Protein AF-A0A9E2GIH6-F1 (afdb_monomer)

Sequence (230 aa):
MDKNKKYIADQIDSMPIDQARLKIASGFFGDIGSPSHAFAFSWLSAKEANLRDAKEAKIKSLDKASISFSSTSTWHEIEREYDISKRSFGKRINFIRDQFKRKIIFRDLEQAYLLAHYGFHKPSVVLAGSVIEELLRLYLVHKKVTPTKNNLDSYIKACDENDLLKAAIHRLADSVRQFRNTVHLEKETTSRHTISKSTAIGAVASIFTIANDFKEAPNLGFQRIAGGSR

Solvent-accessible surface area (backbone atoms only — not comparable to full-atom values): 13009 Å² total; per-residue (Å²): 128,56,71,68,59,47,52,49,50,57,54,50,71,76,44,59,68,72,59,40,52,51,40,54,75,69,29,72,55,36,55,84,85,34,74,52,26,52,48,50,53,52,51,51,51,51,53,52,49,52,52,48,52,52,49,51,51,50,52,53,49,50,57,71,65,48,71,84,78,48,71,72,59,52,40,54,52,45,21,72,74,69,79,44,43,69,66,60,54,51,58,49,51,54,84,60,74,53,64,66,63,48,52,50,50,55,50,45,49,54,49,17,48,50,27,22,74,73,72,38,16,61,65,9,25,44,39,26,37,50,49,44,35,52,52,45,50,53,47,30,59,73,70,71,51,82,48,92,48,99,46,56,70,32,35,50,48,46,31,53,80,64,69,54,41,57,72,71,50,45,53,50,53,50,50,33,48,53,60,35,60,48,72,39,70,90,56,50,81,69,73,81,77,75,68,43,59,67,54,13,48,49,30,43,51,44,47,55,58,48,40,70,51,50,72,75,75,78,75,82,66,80,75,75,79,78,83,76,87,129

Secondary structure (DSSP, 8-state):
--HHHHHHHHHHHHS-HHHHHHHHHTTTTSSTTSHHHHHHHHHHHHHHHHHHHHHHHHHHHHHHSS----HHHHHHHHHHHHS--HHHHHHHTTT---HHHHHHHHHHHHHHHHHHHTT-HHHHHHHHHHHHHHHHHHHHHHHTPPPSSSSHHHHHHHHHHTT-S-HHHHHHHHHHHHHHHHTSHHHHTT-S----HHHHHHHHHHHHHHHHH-PPPP------------

Foldseek 3Di:
DPPLLVVLLVVCVPDDLVVLVVCLVVQVQHDVPDPRSVSSVVSSVVVVVVVVVVVVVVVVVVVVVPDPPPVVVLQVVVCVVQVDHPVNLCVLLVLPVDPVLVVVLSVLLSVLSVCLVVVVQLSSLLSLLVSQLSSLVSLCVSVVFDFPDNTQVSSLVSCVVVVQFDPVLSVLSVLSVVSNVCSDPVNVVVVPDDRDSVNSVSSSSSSSVNSVSRDDDPPPPPPPPPPDDD

Structure (mmCIF, N/CA/C/O backbone):
data_AF-A0A9E2GIH6-F1
#
_entry.id   AF-A0A9E2GIH6-F1
#
loop_
_atom_site.group_PDB
_atom_site.id
_atom_site.type_symbol
_atom_site.label_atom_id
_atom_site.label_alt_id
_atom_site.label_comp_id
_atom_site.label_asym_id
_atom_site.label_entity_id
_atom_site.label_seq_id
_atom_site.pdbx_PDB_ins_code
_atom_site.Cartn_x
_atom_site.Cartn_y
_atom_site.Cartn_z
_atom_site.occupancy
_atom_site.B_iso_or_equiv
_atom_site.auth_seq_id
_atom_site.auth_comp_id
_atom_site.auth_asym_id
_atom_site.auth_atom_id
_atom_site.pdbx_PDB_model_num
ATOM 1 N N . MET A 1 1 ? 28.118 17.655 -51.571 1.00 63.53 1 MET A N 1
ATOM 2 C CA . MET A 1 1 ? 28.787 16.455 -51.024 1.00 63.53 1 MET A CA 1
ATOM 3 C C . MET A 1 1 ? 29.489 15.747 -52.167 1.00 63.53 1 MET A C 1
ATOM 5 O O . MET A 1 1 ? 28.879 15.615 -53.220 1.00 63.53 1 MET A O 1
ATOM 9 N N . ASP A 1 2 ? 30.754 15.369 -51.988 1.00 87.81 2 ASP A N 1
ATOM 10 C CA . ASP A 1 2 ? 31.504 14.567 -52.967 1.00 87.81 2 ASP A CA 1
ATOM 11 C C . ASP A 1 2 ? 30.746 13.258 -53.280 1.00 87.81 2 ASP A C 1
ATOM 13 O O . ASP A 1 2 ? 30.124 12.686 -52.380 1.00 87.81 2 ASP A O 1
ATOM 17 N N . LYS A 1 3 ? 30.772 12.794 -54.538 1.00 88.06 3 LYS A N 1
ATOM 18 C CA . LYS A 1 3 ? 30.071 11.576 -54.984 1.00 88.06 3 LYS A CA 1
ATOM 19 C C . LYS A 1 3 ? 30.492 10.358 -54.161 1.00 88.06 3 LYS A C 1
ATOM 21 O O . LYS A 1 3 ? 29.637 9.557 -53.795 1.00 88.06 3 LYS A O 1
ATOM 26 N N . ASN A 1 4 ? 31.777 10.267 -53.811 1.00 89.38 4 ASN A N 1
ATOM 27 C CA . ASN A 1 4 ? 32.300 9.183 -52.981 1.00 89.38 4 ASN A CA 1
ATOM 28 C C . ASN A 1 4 ? 31.756 9.247 -51.541 1.00 89.38 4 ASN A C 1
ATOM 30 O O . ASN A 1 4 ? 31.246 8.265 -51.010 1.00 89.38 4 ASN A O 1
ATOM 34 N N . LYS A 1 5 ? 31.758 10.437 -50.930 1.00 92.56 5 LYS A N 1
ATOM 35 C CA . LYS A 1 5 ? 31.170 10.655 -49.595 1.00 92.56 5 LYS A CA 1
ATOM 36 C C . LYS A 1 5 ? 29.668 10.363 -49.573 1.00 92.56 5 LYS A C 1
ATOM 38 O O . LYS A 1 5 ? 29.172 9.793 -48.609 1.00 92.56 5 LYS A O 1
ATOM 43 N N . LYS A 1 6 ? 28.954 10.708 -50.649 1.00 93.69 6 LYS A N 1
ATOM 44 C CA . LYS A 1 6 ? 27.533 10.378 -50.814 1.00 93.69 6 LYS A CA 1
ATOM 45 C C . LYS A 1 6 ? 27.284 8.879 -50.834 1.00 93.69 6 LYS A C 1
ATOM 47 O O . LYS A 1 6 ? 26.471 8.401 -50.056 1.00 93.69 6 LYS A O 1
ATOM 52 N N . TYR A 1 7 ? 28.049 8.149 -51.634 1.00 95.00 7 TYR A N 1
ATOM 53 C CA . TYR A 1 7 ? 27.966 6.695 -51.668 1.00 95.00 7 TYR A CA 1
ATOM 54 C C . TYR A 1 7 ? 28.203 6.056 -50.287 1.00 95.00 7 TYR A C 1
ATOM 56 O O . TYR A 1 7 ? 27.429 5.200 -49.865 1.00 95.00 7 TYR A O 1
ATOM 64 N N . ILE A 1 8 ? 29.232 6.502 -49.556 1.00 94.38 8 ILE A N 1
ATOM 65 C CA . ILE A 1 8 ? 29.544 5.987 -48.211 1.00 94.38 8 ILE A CA 1
ATOM 66 C C . ILE A 1 8 ? 28.392 6.251 -47.230 1.00 94.38 8 ILE A C 1
ATOM 68 O O . ILE A 1 8 ? 27.990 5.340 -46.507 1.00 94.38 8 ILE A O 1
ATOM 72 N N . ALA A 1 9 ? 27.847 7.470 -47.221 1.00 94.81 9 ALA A N 1
ATOM 73 C CA . ALA A 1 9 ? 26.718 7.838 -46.366 1.00 94.81 9 ALA A CA 1
ATOM 74 C C . ALA A 1 9 ? 25.479 6.972 -46.651 1.00 94.81 9 ALA A C 1
ATOM 76 O O . ALA A 1 9 ? 24.945 6.354 -45.732 1.00 94.81 9 ALA A O 1
ATOM 77 N N . ASP A 1 10 ? 25.092 6.841 -47.924 1.00 95.56 10 ASP A N 1
ATOM 78 C CA . ASP A 1 10 ? 23.917 6.066 -48.344 1.00 95.56 10 ASP A CA 1
ATOM 79 C C . ASP A 1 10 ? 24.050 4.574 -47.953 1.00 95.56 10 ASP A C 1
ATOM 81 O O . ASP A 1 10 ? 23.091 3.925 -47.516 1.00 95.56 10 ASP A O 1
ATOM 85 N N . GLN A 1 11 ? 25.261 4.014 -48.054 1.00 96.12 11 GLN A N 1
ATOM 86 C CA . GLN A 1 11 ? 25.544 2.648 -47.607 1.00 96.12 11 GLN A CA 1
ATOM 87 C C . GLN A 1 11 ? 25.433 2.510 -46.084 1.00 96.12 11 GLN A C 1
ATOM 89 O O . GLN A 1 11 ? 24.777 1.591 -45.604 1.00 96.12 11 GLN A O 1
ATOM 94 N N . ILE A 1 12 ? 26.028 3.418 -45.306 1.00 95.50 12 ILE A N 1
ATOM 95 C CA . ILE A 1 12 ? 25.939 3.368 -43.837 1.00 95.50 12 ILE A CA 1
ATOM 96 C C . ILE A 1 12 ? 24.490 3.549 -43.372 1.00 95.50 12 ILE A C 1
ATOM 98 O O . ILE A 1 12 ? 24.057 2.881 -42.429 1.00 95.50 12 ILE A O 1
ATOM 102 N N . ASP A 1 13 ? 23.717 4.418 -44.020 1.00 95.19 13 ASP A N 1
ATOM 103 C CA . ASP A 1 13 ? 22.330 4.695 -43.648 1.00 95.19 13 ASP A CA 1
ATOM 104 C C . ASP A 1 13 ? 21.414 3.488 -43.877 1.00 95.19 13 ASP A C 1
ATOM 106 O O . ASP A 1 13 ? 20.571 3.204 -43.022 1.00 95.19 13 ASP A O 1
ATOM 110 N N . SER A 1 14 ? 21.664 2.716 -44.937 1.00 95.44 14 SER A N 1
ATOM 111 C CA . SER A 1 14 ? 20.877 1.532 -45.311 1.00 95.44 14 SER A CA 1
ATOM 112 C C . SER A 1 14 ? 21.174 0.254 -44.512 1.00 95.44 14 SER A C 1
ATOM 114 O O . SER A 1 14 ? 20.452 -0.729 -44.677 1.00 95.44 14 SER A O 1
ATOM 116 N N . MET A 1 15 ? 22.175 0.243 -43.622 1.00 94.62 15 MET A N 1
ATOM 117 C CA . MET A 1 15 ? 22.521 -0.939 -42.817 1.00 94.62 15 MET A CA 1
ATOM 118 C C . MET A 1 15 ? 22.360 -0.738 -41.296 1.00 94.62 15 MET A C 1
ATOM 120 O O . MET A 1 15 ? 22.430 0.395 -40.794 1.00 94.62 15 MET A O 1
ATOM 124 N N . PRO A 1 16 ? 22.166 -1.836 -40.532 1.00 96.06 16 PRO A N 1
ATOM 125 C CA . PRO A 1 16 ? 22.223 -1.816 -39.073 1.00 96.06 16 PRO A CA 1
ATOM 126 C C . PRO A 1 16 ? 23.569 -1.295 -38.553 1.00 96.06 16 PRO A C 1
ATOM 128 O O . PRO A 1 16 ? 24.612 -1.540 -39.161 1.00 96.06 16 PRO A O 1
ATOM 131 N N . ILE A 1 17 ? 23.553 -0.619 -37.397 1.00 93.88 17 ILE A N 1
ATOM 132 C CA . ILE A 1 17 ? 24.753 -0.002 -36.796 1.00 93.88 17 ILE A CA 1
ATOM 133 C C . ILE A 1 17 ? 25.887 -1.014 -36.630 1.00 93.88 17 ILE A C 1
ATOM 135 O O . ILE A 1 17 ? 27.016 -0.735 -37.025 1.00 93.88 17 ILE A O 1
ATOM 139 N N . ASP A 1 18 ? 25.592 -2.198 -36.095 1.00 93.62 18 ASP A N 1
ATOM 140 C CA . ASP A 1 18 ? 26.623 -3.205 -35.829 1.00 93.62 18 ASP A CA 1
ATOM 141 C C . ASP A 1 18 ? 27.287 -3.691 -37.123 1.00 93.62 18 ASP A C 1
ATOM 143 O O . ASP A 1 18 ? 28.500 -3.888 -37.179 1.00 93.62 18 ASP A O 1
ATOM 147 N N . GLN A 1 19 ? 26.511 -3.787 -38.206 1.00 96.00 19 GLN A N 1
ATOM 148 C CA . GLN A 1 19 ? 27.036 -4.134 -39.521 1.00 96.00 19 GLN A CA 1
ATOM 149 C C . GLN A 1 19 ? 27.896 -3.004 -40.110 1.00 96.00 19 GLN A C 1
ATOM 151 O O . GLN A 1 19 ? 28.946 -3.280 -40.693 1.00 96.00 19 GLN A O 1
ATOM 156 N N . ALA A 1 20 ? 27.496 -1.741 -39.928 1.00 95.19 20 ALA A N 1
ATOM 157 C CA . ALA A 1 20 ? 28.294 -0.586 -40.345 1.00 95.19 20 ALA A CA 1
ATOM 158 C C . ALA A 1 20 ? 29.637 -0.524 -39.605 1.00 95.19 20 ALA A C 1
ATOM 160 O O . ALA A 1 20 ? 30.670 -0.313 -40.240 1.00 95.19 20 ALA A O 1
ATOM 161 N N . ARG A 1 21 ? 29.640 -0.775 -38.287 1.00 95.31 21 ARG A N 1
ATOM 162 C CA . ARG A 1 21 ? 30.862 -0.839 -37.464 1.00 95.31 21 ARG A CA 1
ATOM 163 C C . ARG A 1 21 ? 31.839 -1.877 -37.995 1.00 95.31 21 ARG A C 1
ATOM 165 O O . ARG A 1 21 ? 33.009 -1.561 -38.194 1.00 95.31 21 ARG A O 1
ATOM 172 N N . LEU A 1 22 ? 31.347 -3.086 -38.263 1.00 95.44 22 LEU A N 1
ATOM 173 C CA . LEU A 1 22 ? 32.164 -4.180 -38.787 1.00 95.44 22 LEU A CA 1
ATOM 174 C C . LEU A 1 22 ? 32.768 -3.839 -40.153 1.00 95.44 22 LEU A C 1
ATOM 176 O O . LEU A 1 22 ? 33.961 -4.044 -40.354 1.00 95.44 22 LEU A O 1
ATOM 180 N N . LYS A 1 23 ? 31.978 -3.268 -41.072 1.00 94.62 23 LYS A N 1
ATOM 181 C CA . LYS A 1 23 ? 32.470 -2.875 -42.403 1.00 94.62 23 LYS A CA 1
ATOM 182 C C . LYS A 1 23 ? 33.490 -1.737 -42.352 1.00 94.62 23 LYS A C 1
ATOM 184 O O . LYS A 1 23 ? 34.459 -1.748 -43.105 1.00 94.62 23 LYS A O 1
ATOM 189 N N . ILE A 1 24 ? 33.295 -0.755 -41.475 1.00 94.38 24 ILE A N 1
ATOM 190 C CA . ILE A 1 24 ? 34.275 0.325 -41.293 1.00 94.38 24 ILE A CA 1
ATOM 191 C C . ILE A 1 24 ? 35.572 -0.246 -40.713 1.00 94.38 24 ILE A C 1
ATOM 193 O O . ILE A 1 24 ? 36.637 0.003 -41.269 1.00 94.38 24 ILE A O 1
ATOM 197 N N . ALA A 1 25 ? 35.482 -1.081 -39.673 1.00 93.38 25 ALA A N 1
ATOM 198 C CA . ALA A 1 25 ? 36.643 -1.713 -39.045 1.00 93.38 25 ALA A CA 1
ATOM 199 C C . ALA A 1 25 ? 37.426 -2.631 -39.998 1.00 93.38 25 ALA A C 1
ATOM 201 O O . ALA A 1 25 ? 38.640 -2.753 -39.870 1.00 93.38 25 ALA A O 1
ATOM 202 N N . SER A 1 26 ? 36.752 -3.248 -40.974 1.00 94.00 26 SER A N 1
ATOM 203 C CA . SER A 1 26 ? 37.399 -4.078 -41.993 1.00 94.00 26 SER A CA 1
ATOM 204 C C . SER A 1 26 ? 38.025 -3.279 -43.144 1.00 94.00 26 SER A C 1
ATOM 206 O O . SER A 1 26 ? 38.480 -3.889 -44.108 1.00 94.00 26 SER A O 1
ATOM 208 N N . GLY A 1 27 ? 37.987 -1.941 -43.115 1.00 92.88 27 GLY A N 1
ATOM 209 C CA . GLY A 1 27 ? 38.506 -1.093 -44.196 1.00 92.88 27 GLY A CA 1
ATOM 210 C C . GLY A 1 27 ? 37.642 -1.071 -45.464 1.00 92.88 27 GLY A C 1
ATOM 211 O O . GLY A 1 27 ? 38.103 -0.658 -46.524 1.00 92.88 27 GLY A O 1
ATOM 212 N N . PHE A 1 28 ? 36.373 -1.498 -45.398 1.00 94.12 28 PHE A N 1
ATOM 213 C CA . PHE A 1 28 ? 35.500 -1.596 -46.580 1.00 94.12 28 PHE A CA 1
ATOM 214 C C . PHE A 1 28 ? 35.266 -0.243 -47.275 1.00 94.12 28 PHE A C 1
ATOM 216 O O . PHE A 1 28 ? 35.077 -0.183 -48.487 1.00 94.12 28 PHE A O 1
ATOM 223 N N . PHE A 1 29 ? 35.282 0.852 -46.512 1.00 92.94 29 PHE A N 1
ATOM 224 C CA . PHE A 1 29 ? 35.083 2.215 -47.020 1.00 92.94 29 PHE A CA 1
ATOM 225 C C . PHE A 1 29 ? 36.403 2.965 -47.255 1.00 92.94 29 PHE A C 1
ATOM 227 O O . PHE A 1 29 ? 36.434 4.195 -47.236 1.00 92.94 29 PHE A O 1
ATOM 234 N N . GLY A 1 30 ? 37.488 2.222 -47.477 1.00 92.31 30 GLY A N 1
ATOM 235 C CA . GLY A 1 30 ? 38.841 2.728 -47.672 1.00 92.31 30 GLY A CA 1
ATOM 236 C C . GLY A 1 30 ? 39.782 2.286 -46.557 1.00 92.31 30 GLY A C 1
ATOM 237 O O . GLY A 1 30 ? 39.344 1.923 -45.462 1.00 92.31 30 GLY A O 1
ATOM 238 N N . ASP A 1 31 ? 41.082 2.361 -46.842 1.00 92.88 31 ASP A N 1
ATOM 239 C CA . ASP A 1 31 ? 42.128 1.965 -45.901 1.00 92.88 31 ASP A CA 1
ATOM 240 C C . ASP A 1 31 ? 41.997 2.715 -44.576 1.00 92.88 31 ASP A C 1
ATOM 242 O O . ASP A 1 31 ? 41.599 3.888 -44.535 1.00 92.88 31 ASP A O 1
ATOM 246 N N . ILE A 1 32 ? 42.346 2.041 -43.483 1.00 90.75 32 ILE A N 1
ATOM 247 C CA . ILE A 1 32 ? 42.302 2.619 -42.140 1.00 90.75 32 ILE A CA 1
ATOM 248 C C . ILE A 1 32 ? 43.199 3.864 -42.108 1.00 90.75 32 ILE A C 1
ATOM 250 O O . ILE A 1 32 ? 44.375 3.815 -42.454 1.00 90.75 32 ILE A O 1
ATOM 254 N N . GLY A 1 33 ? 42.619 4.996 -41.705 1.00 87.75 33 GLY A N 1
ATOM 255 C CA . GLY A 1 33 ? 43.292 6.301 -41.696 1.00 87.75 33 GLY A CA 1
ATOM 256 C C . GLY A 1 33 ? 43.143 7.115 -42.987 1.00 87.75 33 GLY A C 1
ATOM 257 O O . GLY A 1 33 ? 43.491 8.294 -43.000 1.00 87.75 33 GLY A O 1
ATOM 258 N N . SER A 1 34 ? 42.568 6.547 -44.052 1.00 93.56 34 SER A N 1
ATOM 259 C CA . SER A 1 34 ? 42.252 7.299 -45.270 1.00 93.56 34 SER A CA 1
ATOM 260 C C . SER A 1 34 ? 41.131 8.330 -45.041 1.00 93.56 34 SER A C 1
ATOM 262 O O . SER A 1 34 ? 40.290 8.157 -44.149 1.00 93.56 34 SER A O 1
ATOM 264 N N . PRO A 1 35 ? 41.035 9.383 -45.881 1.00 94.56 35 PRO A N 1
ATOM 265 C CA . PRO A 1 35 ? 39.941 10.354 -45.802 1.00 94.56 35 PRO A CA 1
ATOM 266 C C . PRO A 1 35 ? 38.543 9.724 -45.921 1.00 94.56 35 PRO A C 1
ATOM 268 O O . PRO A 1 35 ? 37.600 10.196 -45.285 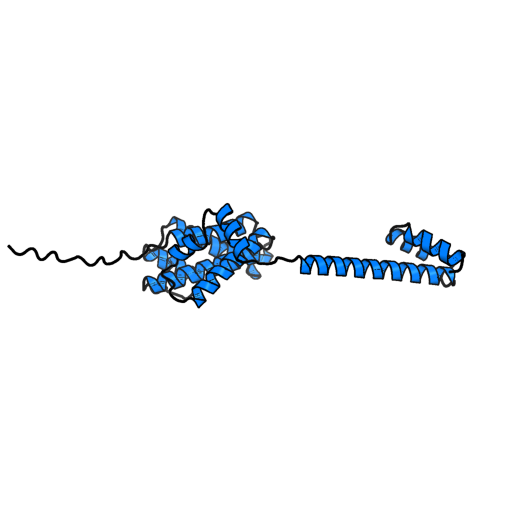1.00 94.56 35 PRO A O 1
ATOM 271 N N . SER A 1 36 ? 38.407 8.654 -46.710 1.00 93.62 36 SER A N 1
ATOM 272 C CA . SER A 1 36 ? 37.150 7.913 -46.882 1.00 93.62 36 SER A CA 1
ATOM 273 C C . SER A 1 36 ? 36.777 7.130 -45.620 1.00 93.62 36 SER A C 1
ATOM 275 O O . SER A 1 36 ? 35.636 7.216 -45.165 1.00 93.62 36 SER A O 1
ATOM 277 N N . HIS A 1 37 ? 37.751 6.464 -44.989 1.00 94.25 37 HIS A N 1
ATOM 278 C CA . HIS A 1 37 ? 37.560 5.774 -43.713 1.00 94.25 37 HIS A CA 1
ATOM 279 C C . HIS A 1 37 ? 37.205 6.752 -42.581 1.00 94.25 37 HIS A C 1
ATOM 281 O O . HIS A 1 37 ? 36.263 6.518 -41.824 1.00 94.25 37 HIS A O 1
ATOM 287 N N . ALA A 1 38 ? 37.913 7.883 -42.486 1.00 93.50 38 ALA A N 1
ATOM 288 C CA . ALA A 1 38 ? 37.627 8.924 -41.498 1.00 93.50 38 ALA A CA 1
ATOM 289 C C . ALA A 1 38 ? 36.214 9.509 -41.671 1.00 93.50 38 ALA A C 1
ATOM 291 O O . ALA A 1 38 ? 35.492 9.705 -40.691 1.00 93.50 38 ALA A O 1
ATOM 292 N N . PHE A 1 39 ? 35.793 9.735 -42.920 1.00 95.94 39 PHE A N 1
ATOM 293 C CA . PHE A 1 39 ? 34.435 10.177 -43.222 1.00 95.94 39 PHE A CA 1
ATOM 294 C C . PHE A 1 39 ? 33.388 9.129 -42.818 1.00 95.94 39 PHE A C 1
ATOM 296 O O . PHE A 1 39 ? 32.418 9.479 -42.150 1.00 95.94 39 PHE A O 1
ATOM 303 N N . ALA A 1 40 ? 33.600 7.853 -43.157 1.00 95.00 40 ALA A N 1
ATOM 304 C CA . ALA A 1 40 ? 32.701 6.758 -42.791 1.00 95.00 40 ALA A CA 1
ATOM 305 C C . ALA A 1 40 ? 32.514 6.652 -41.267 1.00 95.00 40 ALA A C 1
ATOM 307 O O . ALA A 1 40 ? 31.388 6.567 -40.774 1.00 95.00 40 ALA A O 1
ATOM 308 N N . PHE A 1 41 ? 33.614 6.730 -40.513 1.00 94.94 41 PHE A N 1
ATOM 309 C CA . PHE A 1 41 ? 33.589 6.699 -39.051 1.00 94.94 41 PHE A CA 1
ATOM 310 C C . PHE A 1 41 ? 32.840 7.902 -38.454 1.00 94.94 41 PHE A C 1
ATOM 312 O O . PHE A 1 41 ? 32.003 7.744 -37.560 1.00 94.94 41 PHE A O 1
ATOM 319 N N . SER A 1 42 ? 33.103 9.107 -38.970 1.00 95.50 42 SER A N 1
ATOM 320 C CA . SER A 1 42 ? 32.425 10.333 -38.534 1.00 95.50 42 SER A CA 1
ATOM 321 C C . SER A 1 42 ? 30.921 10.291 -38.821 1.00 95.50 42 SER A C 1
ATOM 323 O O . SER A 1 42 ? 30.124 10.636 -37.947 1.00 95.50 42 SER A O 1
ATOM 325 N N . TRP A 1 43 ? 30.522 9.797 -39.998 1.00 96.25 43 TRP A N 1
ATOM 326 C CA . TRP A 1 43 ? 29.115 9.652 -40.375 1.00 96.25 43 TRP A CA 1
ATOM 327 C C . TRP A 1 43 ? 28.379 8.662 -39.470 1.00 96.25 43 TRP A C 1
ATOM 329 O O . TRP A 1 43 ? 27.315 8.980 -38.939 1.00 96.25 43 TRP A O 1
ATOM 339 N N . LEU A 1 44 ? 28.973 7.489 -39.221 1.00 95.00 44 LEU A N 1
ATOM 340 C CA . LEU A 1 44 ? 28.395 6.506 -38.306 1.00 95.00 44 LEU A CA 1
ATOM 341 C C . LEU A 1 44 ? 28.251 7.072 -36.886 1.00 95.00 44 LEU A C 1
ATOM 343 O O . LEU A 1 44 ? 27.207 6.899 -36.260 1.00 95.00 44 LEU A O 1
ATOM 347 N N . SER A 1 45 ? 29.256 7.803 -36.401 1.00 93.50 45 SER A N 1
ATOM 348 C CA . SER A 1 45 ? 29.210 8.441 -35.078 1.00 93.50 45 SER A CA 1
ATOM 349 C C . SER A 1 45 ? 28.063 9.454 -34.971 1.00 93.50 45 SER A C 1
ATOM 351 O O . SER A 1 45 ? 27.360 9.490 -33.960 1.00 93.50 45 SER A O 1
ATOM 353 N N . ALA A 1 46 ? 27.828 10.242 -36.026 1.00 93.69 46 ALA A N 1
ATOM 354 C CA . ALA A 1 46 ? 26.699 11.169 -36.096 1.00 93.69 46 ALA A CA 1
ATOM 355 C C . ALA A 1 46 ? 25.348 10.431 -36.130 1.00 93.69 46 ALA A C 1
ATOM 357 O O . ALA A 1 46 ? 24.423 10.804 -35.409 1.00 93.69 46 ALA A O 1
ATOM 358 N N . LYS A 1 47 ? 25.242 9.337 -36.897 1.00 92.12 47 LYS A N 1
ATOM 359 C CA . LYS A 1 47 ? 24.049 8.472 -36.925 1.00 92.12 47 LYS A CA 1
ATOM 360 C C . LYS A 1 47 ? 23.736 7.899 -35.537 1.00 92.12 47 LYS A C 1
ATOM 362 O O . LYS A 1 47 ? 22.586 7.918 -35.101 1.00 92.12 47 LYS A O 1
ATOM 367 N N . GLU A 1 48 ? 24.751 7.427 -34.817 1.00 92.31 48 GLU A N 1
ATOM 368 C CA . GLU A 1 48 ? 24.614 6.906 -33.451 1.00 92.31 48 GLU A CA 1
ATOM 369 C C . GLU A 1 48 ? 24.238 7.989 -32.431 1.00 92.31 48 GLU A C 1
ATOM 371 O O . GLU A 1 48 ? 23.446 7.726 -31.525 1.00 92.31 48 GLU A O 1
ATOM 376 N N . ALA A 1 49 ? 24.782 9.202 -32.564 1.00 91.38 49 ALA A N 1
ATOM 377 C CA . ALA A 1 49 ? 24.382 10.349 -31.750 1.00 91.38 49 ALA A CA 1
ATOM 378 C C . ALA A 1 49 ? 22.899 10.686 -31.962 1.00 91.38 49 ALA A C 1
ATOM 380 O O . ALA A 1 49 ? 22.137 10.670 -31.002 1.00 91.38 49 ALA A O 1
ATOM 381 N N . ASN A 1 50 ? 22.458 10.817 -33.215 1.00 91.31 50 ASN A N 1
ATOM 382 C CA . ASN A 1 50 ? 21.054 11.088 -33.538 1.00 91.31 50 ASN A CA 1
ATOM 383 C C . ASN A 1 50 ? 20.104 10.010 -32.995 1.00 91.31 50 ASN A C 1
ATOM 385 O O . ASN A 1 50 ? 19.010 10.315 -32.527 1.00 91.31 50 ASN A O 1
ATOM 389 N N . LEU A 1 51 ? 20.510 8.736 -33.027 1.00 88.06 51 LEU A N 1
ATOM 390 C CA . LEU A 1 51 ? 19.712 7.645 -32.464 1.00 88.06 51 LEU A CA 1
ATOM 391 C C . LEU A 1 51 ? 19.659 7.673 -30.934 1.00 88.06 51 LEU A C 1
ATOM 393 O O . LEU A 1 51 ? 18.631 7.302 -30.362 1.00 88.06 51 LEU A O 1
ATOM 397 N N . ARG A 1 52 ? 20.734 8.103 -30.264 1.00 85.88 52 ARG A N 1
ATOM 398 C CA . ARG A 1 52 ? 20.724 8.347 -28.815 1.00 85.88 52 ARG A CA 1
ATOM 399 C C . ARG A 1 52 ? 19.798 9.506 -28.475 1.00 85.88 52 ARG A C 1
ATOM 401 O O . ARG A 1 52 ? 18.900 9.309 -27.664 1.00 85.88 52 ARG A O 1
ATOM 408 N N . ASP A 1 53 ? 19.917 10.628 -29.173 1.00 89.44 53 ASP A N 1
ATOM 409 C CA . ASP A 1 53 ? 19.072 11.804 -28.959 1.00 89.44 53 ASP A CA 1
ATOM 410 C C . ASP A 1 53 ? 17.593 11.492 -29.230 1.00 89.44 53 ASP A C 1
ATOM 412 O O . ASP A 1 53 ? 16.718 11.879 -28.458 1.00 89.44 53 ASP A O 1
ATOM 416 N N . ALA A 1 54 ? 17.289 10.708 -30.270 1.00 87.06 54 ALA A N 1
ATOM 417 C CA . ALA A 1 54 ? 15.930 10.250 -30.554 1.00 87.06 54 ALA A CA 1
ATOM 418 C C . ALA A 1 54 ? 15.386 9.314 -29.460 1.00 87.06 54 ALA A C 1
ATOM 420 O O . ALA A 1 54 ? 14.210 9.403 -29.095 1.00 87.06 54 ALA A O 1
ATOM 421 N N . LYS A 1 55 ? 16.224 8.427 -28.904 1.00 84.19 55 LYS A N 1
ATOM 422 C CA . LYS A 1 55 ? 15.851 7.590 -27.752 1.00 84.19 55 LYS A CA 1
ATOM 423 C C . LYS A 1 55 ? 15.626 8.432 -26.501 1.00 84.19 55 LYS A C 1
ATOM 425 O O . LYS A 1 55 ? 14.629 8.216 -25.822 1.00 84.19 55 LYS A O 1
ATOM 430 N N . GLU A 1 56 ? 16.489 9.401 -26.219 1.00 80.00 56 GLU A N 1
ATOM 431 C CA . GLU A 1 56 ? 16.329 10.323 -25.092 1.00 80.00 56 GLU A CA 1
ATOM 432 C C . GLU A 1 56 ? 15.082 11.194 -25.237 1.00 80.00 56 GLU A C 1
ATOM 434 O O . GLU A 1 56 ? 14.343 11.364 -24.273 1.00 80.00 56 GLU A O 1
ATOM 439 N N . ALA A 1 57 ? 14.789 11.702 -26.435 1.00 78.38 57 ALA A N 1
ATOM 440 C CA . ALA A 1 57 ? 13.559 12.434 -26.715 1.00 78.38 57 ALA A CA 1
ATOM 441 C C . ALA A 1 57 ? 12.323 11.541 -26.542 1.00 78.38 57 ALA A C 1
ATOM 443 O O . ALA A 1 57 ? 11.326 11.978 -25.968 1.00 78.38 57 ALA A O 1
ATOM 444 N N . LYS A 1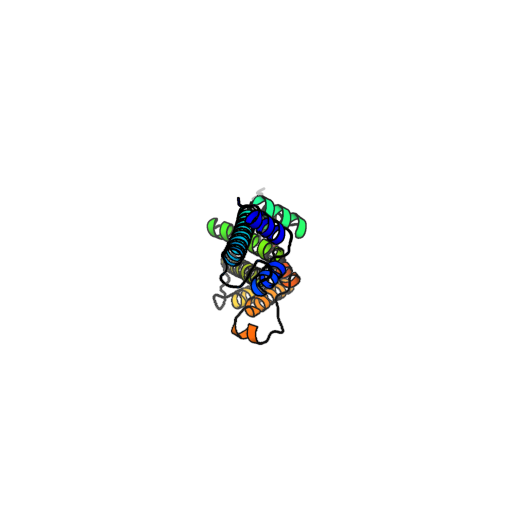 58 ? 12.396 10.269 -26.963 1.00 76.31 58 LYS A N 1
ATOM 445 C CA . LYS A 1 58 ? 11.330 9.285 -26.739 1.00 76.31 58 LYS A CA 1
ATOM 446 C C . LYS A 1 58 ? 11.131 9.001 -25.249 1.00 76.31 58 LYS A C 1
ATOM 448 O O . LYS A 1 58 ? 9.990 9.005 -24.799 1.00 76.31 58 LYS A O 1
ATOM 453 N N . ILE A 1 59 ? 12.206 8.833 -24.479 1.00 70.31 59 ILE A N 1
ATOM 454 C CA . ILE A 1 59 ? 12.156 8.676 -23.015 1.00 70.31 59 ILE A CA 1
ATOM 455 C C . ILE A 1 59 ? 11.563 9.932 -22.366 1.00 70.31 59 ILE A C 1
ATOM 457 O O . ILE A 1 59 ? 10.597 9.819 -21.626 1.00 70.31 59 ILE A O 1
ATOM 461 N N . LYS A 1 60 ? 12.018 11.134 -22.734 1.00 67.56 60 LYS A N 1
ATOM 462 C CA . LYS A 1 60 ? 11.447 12.405 -22.250 1.00 67.56 60 LYS A CA 1
ATOM 463 C C . LYS A 1 60 ? 9.976 12.582 -22.639 1.00 67.56 60 LYS A C 1
ATOM 465 O O . LYS A 1 60 ? 9.215 13.188 -21.892 1.00 67.56 60 LYS A O 1
ATOM 470 N N . SER A 1 61 ? 9.548 12.064 -23.793 1.00 62.94 61 SER A N 1
ATOM 471 C CA . SER A 1 61 ? 8.136 12.067 -24.201 1.00 62.94 61 SER A CA 1
ATOM 472 C C . SER A 1 61 ? 7.299 11.052 -23.417 1.00 62.94 61 SER A C 1
ATOM 474 O O . SER A 1 61 ? 6.152 11.345 -23.093 1.00 62.94 61 SER A O 1
ATOM 476 N N . LEU A 1 62 ? 7.883 9.907 -23.045 1.00 57.91 62 LEU A N 1
ATOM 477 C CA . LEU A 1 62 ? 7.286 8.936 -22.125 1.00 57.91 62 LEU A CA 1
ATOM 478 C C . LEU A 1 62 ? 7.223 9.494 -20.696 1.00 57.91 62 LEU A C 1
ATOM 480 O 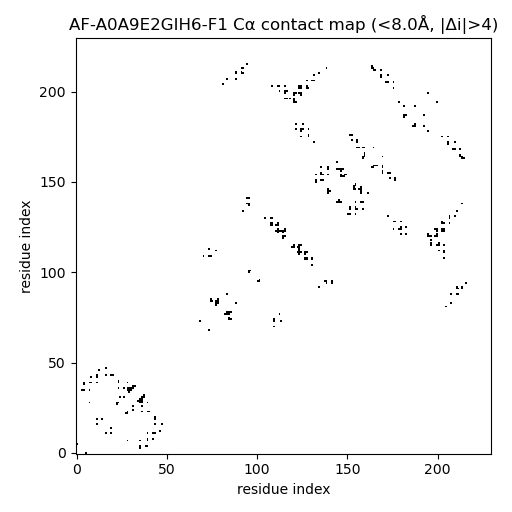O . LEU A 1 62 ? 6.240 9.240 -20.017 1.00 57.91 62 LEU A O 1
ATOM 484 N N . ASP A 1 63 ? 8.189 10.323 -20.288 1.00 52.62 63 ASP A N 1
ATOM 485 C CA . ASP A 1 63 ? 8.157 11.088 -19.035 1.00 52.62 63 ASP A CA 1
ATOM 486 C C . ASP A 1 63 ? 7.126 12.226 -19.077 1.00 52.62 63 ASP A C 1
ATOM 488 O O . ASP A 1 63 ? 6.486 12.523 -18.075 1.00 52.62 63 ASP A O 1
ATOM 492 N N . LYS A 1 64 ? 6.874 12.851 -20.231 1.00 49.00 64 LYS A N 1
ATOM 493 C CA . LYS A 1 64 ? 5.793 13.850 -20.368 1.00 49.00 64 LYS A CA 1
ATOM 494 C C . LYS A 1 64 ? 4.401 13.218 -20.464 1.00 49.00 64 LYS A C 1
ATOM 496 O O . LYS A 1 64 ? 3.421 13.843 -20.073 1.00 49.00 64 LYS A O 1
ATOM 501 N N . ALA A 1 65 ? 4.330 11.984 -20.960 1.00 45.66 65 ALA A N 1
ATOM 502 C CA . ALA A 1 65 ? 3.172 11.103 -20.853 1.00 45.66 65 ALA A CA 1
ATOM 503 C C . ALA A 1 65 ? 3.156 10.314 -19.529 1.00 45.66 65 ALA A C 1
ATOM 505 O O . ALA A 1 65 ? 2.233 9.526 -19.306 1.00 45.66 65 ALA A O 1
ATOM 506 N N . SER A 1 66 ? 4.149 10.512 -18.647 1.00 46.38 66 SER A N 1
ATOM 507 C CA . SER A 1 66 ? 4.191 9.831 -17.362 1.00 46.38 66 SER A CA 1
ATOM 508 C C . SER A 1 66 ? 3.095 10.409 -16.487 1.00 46.38 66 SER A C 1
ATOM 510 O O . SER A 1 66 ? 3.124 11.560 -16.060 1.00 46.38 66 SER A O 1
ATOM 512 N N . ILE A 1 67 ? 2.067 9.579 -16.340 1.00 53.38 67 ILE A N 1
ATOM 513 C CA . ILE A 1 67 ? 1.080 9.559 -15.276 1.00 53.38 67 ILE A CA 1
ATOM 514 C C . ILE A 1 67 ? 0.721 10.972 -14.814 1.00 53.38 67 ILE A C 1
ATOM 516 O O . ILE A 1 67 ? 1.186 11.470 -13.789 1.00 53.38 67 ILE A O 1
ATOM 520 N N . SER A 1 68 ? -0.183 11.613 -15.554 1.00 43.97 68 SER A N 1
ATOM 521 C CA . SER A 1 68 ? -1.078 12.566 -14.912 1.00 43.97 68 SER A CA 1
ATOM 522 C C . SER A 1 68 ? -1.796 11.796 -13.798 1.00 43.97 68 SER A C 1
ATOM 524 O O . SER A 1 68 ? -2.782 11.105 -14.043 1.00 43.97 68 SER A O 1
ATOM 526 N N . PHE A 1 69 ? -1.248 11.845 -12.579 1.00 51.62 69 PHE A N 1
ATOM 527 C CA . PHE A 1 69 ? -1.874 11.368 -11.348 1.00 51.62 69 PHE A CA 1
ATOM 528 C C . PHE A 1 69 ? -3.039 12.312 -11.033 1.00 51.62 69 PHE A C 1
ATOM 530 O O . PHE A 1 69 ? -3.037 13.057 -10.052 1.00 51.62 69 PHE A O 1
ATOM 537 N N . SER A 1 70 ? -4.038 12.341 -11.909 1.00 51.56 70 SER A N 1
ATOM 538 C CA . SER A 1 70 ? -5.316 12.936 -11.582 1.00 51.56 70 SER A CA 1
ATOM 539 C C . SER A 1 70 ? -5.919 12.076 -10.474 1.00 51.56 70 SER A C 1
ATOM 541 O O . SER A 1 70 ? -6.396 10.974 -10.716 1.00 51.56 70 SER A O 1
ATOM 543 N N . SER A 1 71 ? -5.882 12.552 -9.227 1.00 58.78 71 SER A N 1
ATOM 544 C CA . SER A 1 71 ? -6.478 11.834 -8.081 1.00 58.78 71 SER A CA 1
ATOM 545 C C . SER A 1 71 ? -7.948 11.440 -8.308 1.00 58.78 71 SER A C 1
ATOM 547 O O . SER A 1 71 ? -8.446 10.490 -7.702 1.00 58.78 71 SER A O 1
ATOM 549 N N . THR A 1 72 ? -8.646 12.149 -9.204 1.00 63.19 72 THR A N 1
ATOM 550 C CA . THR A 1 72 ? -10.012 11.835 -9.624 1.00 63.19 72 THR A CA 1
ATOM 551 C C . THR A 1 72 ? -10.071 10.547 -10.442 1.00 63.19 72 THR A C 1
ATOM 553 O O . THR A 1 72 ? -10.967 9.743 -10.208 1.00 63.19 72 THR A O 1
ATOM 556 N N . SER A 1 73 ? -9.113 10.293 -11.345 1.00 81.62 73 SER A N 1
ATOM 557 C CA . SER A 1 73 ? -9.099 9.049 -12.127 1.00 81.62 73 SER A CA 1
ATOM 558 C C . SER A 1 73 ? -8.749 7.839 -11.263 1.00 81.62 73 SER A C 1
ATOM 560 O O . SER A 1 73 ? -9.399 6.807 -11.389 1.00 81.62 73 SER A O 1
ATOM 562 N N . THR A 1 74 ? -7.811 7.971 -10.320 1.00 92.88 74 THR A N 1
ATOM 563 C CA . THR A 1 74 ? -7.382 6.852 -9.462 1.00 92.88 74 THR A CA 1
ATOM 564 C C . THR A 1 74 ? -8.525 6.277 -8.627 1.00 92.88 74 THR A C 1
ATOM 566 O O . THR A 1 74 ? -8.691 5.062 -8.557 1.00 92.88 74 THR A O 1
ATOM 569 N N . TRP A 1 75 ? -9.348 7.131 -8.009 1.00 94.94 75 TRP A N 1
ATOM 570 C CA . TRP A 1 75 ? -10.465 6.648 -7.190 1.00 94.94 75 TRP A CA 1
ATOM 571 C C . TRP A 1 75 ? -11.562 5.966 -8.000 1.00 94.94 75 TRP A C 1
ATOM 573 O O . TRP A 1 75 ? -12.197 5.064 -7.467 1.00 94.94 75 TRP A O 1
ATOM 583 N N . HIS A 1 76 ? -11.767 6.346 -9.263 1.00 95.12 76 HIS A N 1
ATOM 584 C CA . HIS A 1 76 ? -12.696 5.629 -10.137 1.00 95.12 76 HIS A CA 1
ATOM 585 C C . HIS A 1 76 ? -12.205 4.216 -10.460 1.00 95.12 76 HIS A C 1
ATOM 587 O O . HIS A 1 76 ? -13.009 3.292 -10.554 1.00 95.12 76 HIS A O 1
ATOM 593 N N . GLU A 1 77 ? -10.894 4.024 -10.610 1.00 95.56 77 GLU A N 1
ATOM 594 C CA . GLU A 1 77 ? -10.341 2.686 -10.813 1.00 95.56 77 GLU A CA 1
ATOM 595 C C . GLU A 1 77 ? -10.421 1.835 -9.542 1.00 95.56 77 GLU A C 1
ATOM 597 O O . GLU A 1 77 ? -10.864 0.692 -9.615 1.00 95.56 77 GLU A O 1
ATOM 602 N N . ILE A 1 78 ? -10.090 2.418 -8.382 1.00 96.50 78 ILE A N 1
ATOM 603 C CA . ILE A 1 78 ? -10.267 1.777 -7.069 1.00 96.50 78 ILE A CA 1
ATOM 604 C C . ILE A 1 78 ? -11.728 1.368 -6.865 1.00 96.50 78 ILE A C 1
ATOM 606 O O . ILE A 1 78 ? -12.003 0.246 -6.449 1.00 96.50 78 ILE A O 1
ATOM 610 N N . GLU A 1 79 ? -12.671 2.260 -7.166 1.00 96.94 79 GLU A N 1
ATOM 611 C CA . GLU A 1 79 ? -14.099 1.982 -7.035 1.00 96.94 79 GLU A CA 1
ATOM 612 C C . GLU A 1 79 ? -14.527 0.831 -7.945 1.00 96.94 79 GLU A C 1
ATOM 614 O O . GLU A 1 79 ? -15.215 -0.074 -7.490 1.00 96.94 79 GLU A O 1
ATOM 619 N N . ARG A 1 80 ? -14.061 0.802 -9.196 1.00 96.25 80 ARG A N 1
ATOM 620 C CA . ARG A 1 80 ? -14.352 -0.291 -10.131 1.00 96.25 80 ARG A CA 1
ATOM 621 C C . ARG A 1 80 ? -13.781 -1.637 -9.674 1.00 96.25 80 ARG A C 1
ATOM 623 O O . ARG A 1 80 ? -14.401 -2.664 -9.927 1.00 96.25 80 ARG A O 1
ATOM 630 N N . GLU A 1 81 ? -12.596 -1.649 -9.069 1.00 96.38 81 GLU A N 1
ATOM 631 C CA . GLU A 1 81 ? -11.910 -2.888 -8.680 1.00 96.38 81 GLU A CA 1
ATOM 632 C C . GLU A 1 81 ? -12.367 -3.431 -7.321 1.00 96.38 81 GLU A C 1
ATOM 634 O O . GLU A 1 81 ? -12.517 -4.641 -7.164 1.00 96.38 81 GLU A O 1
ATOM 639 N N . TYR A 1 82 ? -12.599 -2.550 -6.346 1.00 96.50 82 TYR A N 1
ATOM 640 C CA . TYR A 1 82 ? -12.894 -2.933 -4.962 1.00 96.50 82 TYR A CA 1
ATOM 641 C C . TYR A 1 82 ? -14.332 -2.640 -4.528 1.00 96.50 82 TYR A C 1
ATOM 643 O O . TYR A 1 82 ? -14.667 -2.925 -3.381 1.00 96.50 82 TYR A O 1
ATOM 651 N N . ASP A 1 83 ? -15.160 -2.056 -5.400 1.00 96.38 83 ASP A N 1
ATOM 652 C CA . ASP A 1 83 ? -16.523 -1.591 -5.095 1.00 96.38 83 ASP A CA 1
ATOM 653 C C . ASP A 1 83 ? -16.565 -0.572 -3.935 1.00 96.38 83 ASP A C 1
ATOM 655 O O . ASP A 1 83 ? -17.448 -0.556 -3.073 1.00 96.38 83 ASP A O 1
ATOM 659 N N . ILE A 1 84 ? -15.534 0.282 -3.855 1.00 95.31 84 ILE A N 1
ATOM 660 C CA . ILE A 1 84 ? -15.361 1.258 -2.771 1.00 95.31 84 ILE A CA 1
ATOM 661 C C . ILE A 1 84 ? -15.033 2.638 -3.328 1.00 95.31 84 ILE A C 1
ATOM 663 O O . ILE A 1 84 ? -13.920 2.921 -3.768 1.00 95.31 84 ILE A O 1
ATOM 667 N N . SER A 1 85 ? -16.002 3.545 -3.219 1.00 96.81 85 SER A N 1
ATOM 668 C CA . SER A 1 85 ? -15.807 4.957 -3.540 1.00 96.81 85 SER A CA 1
ATOM 669 C C . SER A 1 85 ? -14.977 5.694 -2.482 1.00 96.81 85 SER A C 1
ATOM 671 O O . SER A 1 85 ? -14.988 5.378 -1.285 1.00 96.81 85 SER A O 1
ATOM 673 N N . LYS A 1 86 ? -14.352 6.804 -2.894 1.00 96.69 86 LYS A N 1
ATOM 674 C CA . LYS A 1 86 ? -13.665 7.742 -1.984 1.00 96.69 86 LYS A CA 1
ATOM 675 C C . LYS A 1 86 ? -14.559 8.178 -0.821 1.00 96.69 86 LYS A C 1
ATOM 677 O O . LYS A 1 86 ? -14.113 8.317 0.321 1.00 96.69 86 LYS A O 1
ATOM 682 N N . ARG A 1 87 ? -15.847 8.389 -1.113 1.00 96.19 87 ARG A N 1
ATOM 683 C CA . ARG A 1 87 ? -16.854 8.813 -0.137 1.00 96.19 87 ARG A CA 1
ATOM 684 C C . ARG A 1 87 ? -17.191 7.700 0.851 1.00 96.19 87 ARG A C 1
ATOM 686 O O . ARG A 1 87 ? -17.274 7.994 2.043 1.00 96.19 87 ARG A O 1
ATOM 693 N N . SER A 1 88 ? -17.407 6.462 0.395 1.00 96.25 88 SER A N 1
ATOM 694 C CA . SER A 1 88 ? -17.737 5.346 1.293 1.00 96.25 88 SER A CA 1
ATOM 695 C C . SER A 1 88 ? -16.561 5.021 2.212 1.00 96.25 88 SER A C 1
ATOM 697 O O . SER A 1 88 ? -16.758 4.957 3.425 1.00 96.25 88 SER A O 1
ATOM 699 N N . PHE A 1 89 ? -15.335 4.974 1.681 1.00 97.06 89 PHE A N 1
ATOM 700 C CA . PHE A 1 89 ? -14.124 4.837 2.494 1.00 97.06 89 PHE A CA 1
ATOM 701 C C . PHE A 1 89 ? -13.990 5.980 3.511 1.00 97.06 89 PHE A C 1
ATOM 703 O O . PHE A 1 89 ? -13.798 5.750 4.703 1.00 97.06 89 PHE A O 1
ATOM 710 N N . GLY A 1 90 ? -14.197 7.227 3.076 1.00 96.69 90 GLY A N 1
ATOM 711 C CA . GLY A 1 90 ? -14.147 8.396 3.954 1.00 96.69 90 GLY A CA 1
ATOM 712 C C . GLY A 1 90 ? -15.158 8.378 5.105 1.00 96.69 90 GLY A C 1
ATOM 713 O O . GLY A 1 90 ? -14.876 8.965 6.151 1.00 96.69 90 GLY A O 1
ATOM 714 N N . LYS A 1 91 ? -16.311 7.718 4.941 1.00 95.62 91 LYS A N 1
ATOM 715 C CA . LYS A 1 91 ? -17.268 7.501 6.038 1.00 95.62 91 LYS A CA 1
ATOM 716 C C . LYS A 1 91 ? -16.737 6.486 7.053 1.00 95.62 91 LYS A C 1
ATOM 718 O O . LYS A 1 91 ? -16.844 6.732 8.247 1.00 95.62 91 LYS A O 1
ATOM 723 N N . ARG A 1 92 ? -16.099 5.401 6.600 1.00 95.88 92 ARG A N 1
ATOM 724 C CA . ARG A 1 92 ? -15.515 4.370 7.483 1.00 95.88 92 ARG A CA 1
ATOM 725 C C . ARG A 1 92 ? -14.446 4.922 8.424 1.00 95.88 92 ARG A C 1
ATOM 727 O O . ARG A 1 92 ? -14.338 4.491 9.564 1.00 95.88 92 ARG A O 1
ATOM 734 N N . ILE A 1 93 ? -13.687 5.912 7.962 1.00 96.44 93 ILE A N 1
ATOM 735 C CA . ILE A 1 93 ? -12.622 6.553 8.745 1.00 96.44 93 ILE A CA 1
ATOM 736 C C . ILE A 1 93 ? -13.038 7.910 9.329 1.00 96.44 93 ILE A C 1
ATOM 738 O O . ILE A 1 93 ? -12.193 8.754 9.627 1.00 96.44 93 ILE A O 1
ATOM 742 N N . ASN A 1 94 ? -14.341 8.164 9.490 1.00 95.69 94 ASN A N 1
ATOM 743 C CA . ASN A 1 94 ? -14.840 9.472 9.924 1.00 95.69 94 ASN A CA 1
ATOM 744 C C . ASN A 1 94 ? -14.430 9.851 11.362 1.00 95.69 94 ASN A C 1
ATOM 746 O O . ASN A 1 94 ? -14.460 11.025 11.729 1.00 95.69 94 ASN A O 1
ATOM 750 N N . PHE A 1 95 ? -13.983 8.881 12.166 1.00 96.00 95 PHE A N 1
ATOM 751 C CA . PHE A 1 95 ? -13.381 9.142 13.476 1.00 96.00 95 PHE A CA 1
ATOM 752 C C . PHE A 1 95 ? -12.066 9.939 13.392 1.00 96.00 95 PHE A C 1
ATOM 754 O O . PHE A 1 95 ? -11.665 10.571 14.372 1.00 96.00 95 PHE A O 1
ATOM 761 N N . ILE A 1 96 ? -11.409 9.971 12.228 1.00 96.88 96 ILE A N 1
ATOM 762 C CA . ILE A 1 96 ? -10.224 10.792 11.973 1.00 96.88 96 ILE A CA 1
ATOM 763 C C . ILE A 1 96 ? -10.689 12.215 11.649 1.00 96.88 96 ILE A C 1
ATOM 765 O O . ILE A 1 96 ? -11.011 12.535 10.508 1.00 96.88 96 ILE A O 1
ATOM 769 N N . ARG A 1 97 ? -10.750 13.084 12.662 1.00 95.88 97 ARG A N 1
ATOM 770 C CA . ARG A 1 97 ? -11.216 14.479 12.502 1.00 95.88 97 ARG A CA 1
ATOM 771 C C . ARG A 1 97 ? -10.175 15.408 11.874 1.00 95.88 97 ARG A C 1
ATOM 773 O O . ARG A 1 97 ? -10.530 16.414 11.269 1.00 95.88 97 ARG A O 1
ATOM 780 N N . ASP A 1 98 ? -8.902 15.068 12.024 1.00 97.38 98 ASP A N 1
ATOM 781 C CA . ASP A 1 98 ? -7.780 15.833 11.491 1.00 97.38 98 ASP A CA 1
ATOM 782 C C . ASP A 1 98 ? -7.749 15.746 9.954 1.00 97.38 98 ASP A C 1
ATOM 784 O O . ASP A 1 98 ? -7.523 14.679 9.373 1.00 97.38 98 ASP A O 1
ATOM 788 N N . GLN A 1 99 ? -7.988 16.882 9.293 1.00 96.50 99 GLN A N 1
ATOM 789 C CA . GLN A 1 99 ? -8.042 16.963 7.832 1.00 96.50 99 GLN A CA 1
ATOM 790 C C . GLN A 1 99 ? -6.695 16.659 7.173 1.00 96.50 99 GLN A C 1
ATOM 792 O O . GLN A 1 99 ? -6.668 16.060 6.096 1.00 96.50 99 GLN A O 1
ATOM 797 N N . PHE A 1 100 ? -5.586 17.042 7.810 1.00 96.75 100 PHE A N 1
ATOM 798 C CA . PHE A 1 100 ? -4.253 16.771 7.293 1.00 96.75 100 PHE A CA 1
ATOM 799 C C . PHE A 1 100 ? -3.988 15.265 7.299 1.00 96.75 100 PHE A C 1
ATOM 801 O O . PHE A 1 100 ? -3.667 14.702 6.253 1.00 96.75 100 PHE A O 1
ATOM 808 N N . LYS A 1 101 ? -4.243 14.583 8.422 1.00 97.44 101 LYS A N 1
ATOM 809 C CA . LYS A 1 101 ? -4.095 13.118 8.513 1.00 97.44 101 LYS A CA 1
ATOM 810 C C . LYS A 1 101 ? -4.973 12.390 7.504 1.00 97.44 101 LYS A C 1
ATOM 812 O O . LYS A 1 101 ? -4.487 11.504 6.806 1.00 97.44 101 LYS A O 1
ATOM 817 N N . ARG A 1 102 ? -6.241 12.801 7.356 1.00 97.50 102 ARG A N 1
ATOM 818 C CA . ARG A 1 102 ? -7.123 12.247 6.314 1.00 97.50 102 ARG A CA 1
ATOM 819 C C . ARG A 1 102 ? -6.508 12.416 4.929 1.00 97.50 102 ARG A C 1
ATOM 821 O O . ARG A 1 102 ? -6.437 11.443 4.187 1.00 97.50 102 ARG A O 1
ATOM 828 N N . LYS A 1 103 ? -6.059 13.625 4.577 1.00 96.94 103 LYS A N 1
ATOM 829 C CA . LYS A 1 103 ? -5.460 13.913 3.264 1.00 96.94 103 LYS A CA 1
ATOM 830 C C . LYS A 1 103 ? -4.264 13.004 2.974 1.00 96.94 103 LYS A C 1
ATOM 832 O O . LYS A 1 103 ? -4.168 12.489 1.864 1.00 96.94 103 LYS A O 1
ATOM 837 N N . ILE A 1 104 ? -3.394 12.790 3.961 1.00 97.38 104 ILE A N 1
ATOM 838 C CA . ILE A 1 104 ? -2.239 11.893 3.839 1.00 97.38 104 ILE A CA 1
ATOM 839 C C . ILE A 1 104 ? -2.683 10.441 3.622 1.00 97.38 104 ILE A C 1
ATOM 841 O O . ILE A 1 104 ? -2.221 9.820 2.674 1.00 97.38 104 ILE A O 1
ATOM 845 N N . ILE A 1 105 ? -3.647 9.938 4.401 1.00 98.19 105 ILE A N 1
ATOM 846 C CA . ILE A 1 105 ? -4.187 8.575 4.236 1.00 98.19 105 ILE A CA 1
ATOM 847 C C . ILE A 1 105 ? -4.760 8.362 2.829 1.00 98.19 105 ILE A C 1
ATOM 849 O O . ILE A 1 105 ? -4.466 7.353 2.195 1.00 98.19 105 ILE A O 1
ATOM 853 N N . PHE A 1 106 ? -5.555 9.310 2.321 1.00 97.69 106 PHE A N 1
ATOM 854 C CA . PHE A 1 106 ? -6.112 9.225 0.966 1.00 97.69 106 PHE A CA 1
ATOM 855 C C . PHE A 1 106 ? -5.014 9.191 -0.104 1.00 97.69 106 PHE A C 1
ATOM 857 O O . PHE A 1 106 ? -5.067 8.349 -0.995 1.00 97.69 106 PHE A O 1
ATOM 864 N N . ARG A 1 107 ? -4.015 10.075 -0.000 1.00 97.00 107 ARG A N 1
ATOM 865 C CA . ARG A 1 107 ? -2.876 10.125 -0.929 1.00 97.00 107 ARG A CA 1
ATOM 866 C C . ARG A 1 107 ? -2.082 8.819 -0.913 1.00 97.00 107 ARG A C 1
ATOM 868 O O . ARG A 1 107 ? -1.783 8.281 -1.973 1.00 97.00 107 ARG A O 1
ATOM 875 N N . ASP A 1 108 ? -1.731 8.328 0.270 1.00 98.06 108 ASP A N 1
ATOM 876 C CA . ASP A 1 108 ? -0.864 7.155 0.414 1.00 98.06 108 ASP A CA 1
ATOM 877 C C . ASP A 1 108 ? -1.578 5.879 -0.042 1.00 98.06 108 ASP A C 1
ATOM 879 O O . ASP A 1 108 ? -0.958 5.011 -0.651 1.00 98.06 108 ASP A O 1
ATOM 883 N N . LEU A 1 109 ? -2.897 5.796 0.156 1.00 98.19 109 LEU A N 1
ATOM 884 C CA . LEU A 1 109 ? -3.735 4.736 -0.403 1.00 98.19 109 LEU A CA 1
ATOM 885 C C . LEU A 1 109 ? -3.754 4.784 -1.939 1.00 98.19 109 LEU A C 1
ATOM 887 O O . LEU A 1 109 ? -3.495 3.764 -2.578 1.00 98.19 109 LEU A O 1
ATOM 891 N N . GLU A 1 110 ? -4.011 5.957 -2.533 1.00 97.19 110 GLU A N 1
ATOM 892 C CA . GLU A 1 110 ? -3.978 6.152 -3.994 1.00 97.19 110 GLU A CA 1
ATOM 893 C C . GLU A 1 110 ? -2.614 5.735 -4.573 1.00 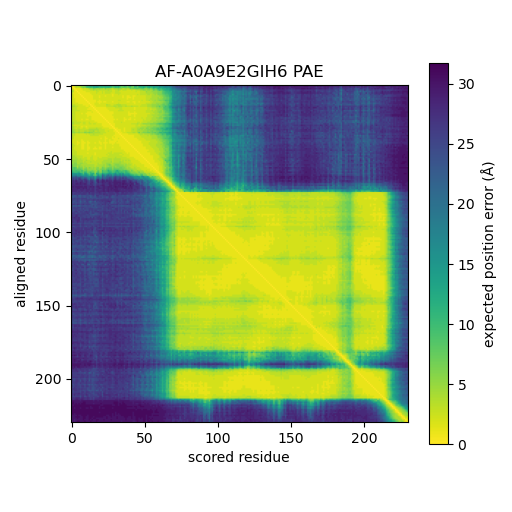97.19 110 GLU A C 1
ATOM 895 O O . GLU A 1 110 ? -2.538 5.008 -5.563 1.00 97.19 110 GLU A O 1
ATOM 900 N N . GLN A 1 111 ? -1.522 6.142 -3.924 1.00 97.12 111 GLN A N 1
ATOM 901 C CA . GLN A 1 111 ? -0.167 5.783 -4.334 1.00 97.12 111 GLN A CA 1
ATOM 902 C C . GLN A 1 111 ? 0.113 4.287 -4.175 1.00 97.12 111 GLN A C 1
ATOM 904 O O . GLN A 1 111 ? 0.691 3.687 -5.079 1.00 97.12 111 GLN A O 1
ATOM 909 N N . ALA A 1 112 ? -0.313 3.660 -3.075 1.00 97.81 112 ALA A N 1
ATOM 910 C CA . ALA A 1 112 ? -0.126 2.225 -2.863 1.00 97.81 112 ALA A CA 1
ATOM 911 C C . ALA A 1 112 ? -0.831 1.406 -3.953 1.00 97.81 112 ALA A C 1
ATOM 913 O O . ALA A 1 112 ? -0.241 0.463 -4.489 1.00 97.81 112 ALA A O 1
ATOM 914 N N . TYR A 1 113 ? -2.051 1.810 -4.321 1.00 97.81 113 TYR A N 1
ATOM 915 C CA . TYR A 1 113 ? -2.814 1.225 -5.421 1.00 97.81 113 TYR A CA 1
ATOM 916 C C . TYR A 1 113 ? -2.078 1.353 -6.763 1.00 97.81 113 TYR A C 1
ATOM 918 O O . TYR A 1 113 ? -1.890 0.352 -7.458 1.00 97.81 113 TYR A O 1
ATOM 926 N N . LEU A 1 114 ? -1.597 2.550 -7.111 1.00 96.00 114 LEU A N 1
ATOM 927 C CA . LEU A 1 114 ? -0.906 2.777 -8.386 1.00 96.00 114 LEU A CA 1
ATOM 928 C C . LEU A 1 114 ? 0.422 2.014 -8.443 1.00 96.00 114 LEU A C 1
ATOM 930 O O . LEU A 1 114 ? 0.719 1.360 -9.440 1.00 96.00 114 LEU A O 1
ATOM 934 N N . LEU A 1 115 ? 1.189 1.999 -7.351 1.00 95.69 115 LEU A N 1
ATOM 935 C CA . LEU A 1 115 ? 2.418 1.209 -7.252 1.00 95.69 115 LEU A CA 1
ATOM 936 C C . LEU A 1 115 ? 2.153 -0.290 -7.470 1.00 95.69 115 LEU A C 1
ATOM 938 O O . LEU A 1 115 ? 2.925 -0.945 -8.169 1.00 95.69 115 LEU A O 1
ATOM 942 N N . ALA A 1 116 ? 1.056 -0.836 -6.929 1.00 95.75 116 ALA A N 1
ATOM 943 C CA . ALA A 1 116 ? 0.689 -2.237 -7.156 1.00 95.75 116 ALA A CA 1
ATOM 944 C C . ALA A 1 116 ? 0.441 -2.518 -8.647 1.00 95.75 116 ALA A C 1
ATOM 946 O O . ALA A 1 116 ? 0.919 -3.526 -9.178 1.00 95.75 116 ALA A O 1
ATOM 947 N N . HIS A 1 117 ? -0.268 -1.605 -9.313 1.00 93.44 117 HIS A N 1
ATOM 948 C CA . HIS A 1 117 ? -0.697 -1.731 -10.703 1.00 93.44 117 HIS A CA 1
ATOM 949 C C . HIS A 1 117 ? 0.422 -1.519 -11.724 1.00 93.44 117 HIS A C 1
ATOM 951 O O . HIS A 1 117 ? 0.438 -2.200 -12.749 1.00 93.44 117 HIS A O 1
ATOM 957 N N . TYR A 1 118 ? 1.397 -0.661 -11.419 1.00 92.19 118 TYR A N 1
ATOM 958 C CA . TYR A 1 118 ? 2.530 -0.354 -12.300 1.00 92.19 118 TYR A CA 1
ATOM 959 C C . TYR A 1 118 ? 3.788 -1.199 -12.034 1.00 92.19 118 TYR A C 1
ATOM 961 O O . TYR A 1 118 ? 4.866 -0.868 -12.517 1.00 92.19 118 TYR A O 1
ATOM 969 N N . GLY A 1 119 ? 3.678 -2.303 -11.287 1.00 89.81 119 GLY A N 1
ATOM 970 C CA . GLY A 1 119 ? 4.790 -3.251 -11.103 1.00 89.81 119 GLY A CA 1
ATOM 971 C C . GLY A 1 119 ? 5.704 -2.965 -9.906 1.00 89.81 119 GLY A C 1
ATOM 972 O O . GLY A 1 119 ? 6.640 -3.719 -9.647 1.00 89.81 119 GLY A O 1
ATOM 973 N N . PHE A 1 120 ? 5.423 -1.928 -9.116 1.00 93.00 120 PHE A N 1
ATOM 974 C CA . PHE A 1 120 ? 6.203 -1.546 -7.934 1.00 93.00 120 PHE A CA 1
ATOM 975 C C . PHE A 1 120 ? 5.677 -2.233 -6.663 1.00 93.00 120 PHE A C 1
ATOM 977 O O . PHE A 1 120 ? 5.292 -1.596 -5.680 1.00 93.00 120 PHE A O 1
ATOM 984 N N . HIS A 1 121 ? 5.661 -3.566 -6.674 1.00 93.69 121 HIS A N 1
ATOM 985 C CA . HIS A 1 121 ? 4.982 -4.380 -5.658 1.00 93.69 121 HIS A CA 1
ATOM 986 C C . HIS A 1 121 ? 5.561 -4.225 -4.244 1.00 93.69 121 HIS A C 1
ATOM 988 O O . HIS A 1 121 ? 4.807 -4.092 -3.282 1.00 93.69 121 HIS A O 1
ATOM 994 N N . LYS A 1 122 ? 6.893 -4.192 -4.105 1.00 92.44 122 LYS A N 1
ATOM 995 C CA . LYS A 1 122 ? 7.560 -3.985 -2.807 1.00 92.44 122 LYS A CA 1
ATOM 996 C C . LYS A 1 122 ? 7.186 -2.619 -2.190 1.00 92.44 122 LYS A C 1
ATOM 998 O O . LYS A 1 122 ? 6.643 -2.623 -1.085 1.00 92.44 122 LYS A O 1
ATOM 1003 N N . PRO A 1 123 ? 7.390 -1.472 -2.879 1.00 94.56 123 PRO A N 1
ATOM 1004 C CA . PRO A 1 123 ? 6.920 -0.171 -2.395 1.00 94.56 123 PRO A CA 1
ATOM 1005 C C . PRO A 1 123 ? 5.426 -0.132 -2.071 1.00 94.56 123 PRO A C 1
ATOM 1007 O O . PRO A 1 123 ? 5.043 0.439 -1.053 1.00 94.56 123 PRO A O 1
ATOM 1010 N N . SER A 1 124 ? 4.589 -0.767 -2.897 1.00 96.44 124 SER A N 1
ATOM 1011 C CA . SER A 1 124 ? 3.143 -0.831 -2.668 1.00 96.44 124 SER A CA 1
ATOM 1012 C C . SER A 1 124 ? 2.796 -1.496 -1.334 1.00 96.44 124 SER A C 1
ATOM 1014 O O . SER A 1 124 ? 2.066 -0.911 -0.538 1.00 96.44 124 SER A O 1
ATOM 1016 N N . VAL A 1 125 ? 3.374 -2.668 -1.039 1.00 96.00 125 VAL A N 1
ATOM 1017 C CA . VAL A 1 125 ? 3.144 -3.376 0.234 1.00 96.00 125 VAL A CA 1
ATOM 1018 C C . VAL A 1 125 ? 3.634 -2.562 1.428 1.00 96.00 125 VAL A C 1
ATOM 1020 O O . VAL A 1 125 ? 2.948 -2.499 2.448 1.00 96.00 125 VAL A O 1
ATOM 1023 N N . VAL A 1 126 ? 4.799 -1.915 1.313 1.00 95.88 126 VAL A N 1
ATOM 1024 C CA . VAL A 1 126 ? 5.324 -1.042 2.375 1.00 95.88 126 VAL A CA 1
ATOM 1025 C C . VAL A 1 126 ? 4.353 0.094 2.664 1.00 95.88 126 VAL A C 1
ATOM 1027 O O . VAL A 1 126 ? 4.023 0.335 3.824 1.00 95.88 126 VAL A O 1
ATOM 1030 N N . LEU A 1 127 ? 3.878 0.768 1.616 1.00 97.25 127 LEU A N 1
ATOM 1031 C CA . LEU A 1 127 ? 2.981 1.906 1.754 1.00 97.25 127 LEU A CA 1
ATOM 1032 C C . LEU A 1 127 ? 1.604 1.479 2.277 1.00 97.25 127 LEU A C 1
ATOM 1034 O O . LEU A 1 127 ? 1.091 2.103 3.202 1.00 97.25 127 LEU A O 1
ATOM 1038 N N . ALA A 1 128 ? 1.050 0.372 1.775 1.00 98.12 128 ALA A N 1
ATOM 1039 C CA . ALA A 1 128 ? -0.202 -0.196 2.272 1.00 98.12 128 ALA A CA 1
ATOM 1040 C C . ALA A 1 128 ? -0.109 -0.578 3.758 1.00 98.12 128 ALA A C 1
ATOM 1042 O O . ALA A 1 128 ? -0.999 -0.246 4.542 1.00 98.12 128 ALA A O 1
ATOM 1043 N N . GLY A 1 129 ? 0.996 -1.205 4.172 1.00 97.56 129 GLY A N 1
ATOM 1044 C CA . GLY A 1 129 ? 1.256 -1.516 5.576 1.00 97.56 129 GLY A CA 1
ATOM 1045 C C . GLY A 1 129 ? 1.349 -0.266 6.457 1.00 97.56 129 GLY A C 1
ATOM 1046 O O . GLY A 1 129 ? 0.803 -0.267 7.557 1.00 97.56 129 GLY A O 1
ATOM 1047 N N . SER A 1 130 ? 1.969 0.814 5.970 1.00 97.56 130 SER A N 1
ATOM 1048 C CA . SER A 1 130 ? 2.015 2.105 6.676 1.00 97.56 130 SER A CA 1
ATOM 1049 C C . SER A 1 130 ? 0.631 2.756 6.804 1.00 97.56 130 SER A C 1
ATOM 1051 O O . SER A 1 130 ? 0.307 3.298 7.860 1.00 97.56 130 SER A O 1
ATOM 1053 N N . VAL A 1 131 ? -0.216 2.668 5.769 1.00 98.44 131 VAL A N 1
ATOM 1054 C CA . VAL A 1 131 ? -1.610 3.144 5.835 1.00 98.44 131 VAL A CA 1
ATOM 1055 C C . VAL A 1 131 ? -2.398 2.355 6.883 1.00 98.44 131 VAL A C 1
ATOM 1057 O O . VAL A 1 131 ? -3.089 2.958 7.702 1.00 98.44 131 VAL A O 1
ATOM 1060 N N . ILE A 1 132 ? -2.270 1.023 6.906 1.00 98.44 132 ILE A N 1
ATOM 1061 C CA . ILE A 1 132 ? -2.913 0.173 7.921 1.00 98.44 132 ILE A CA 1
ATOM 1062 C C . ILE A 1 132 ? -2.426 0.544 9.324 1.00 98.44 132 ILE A C 1
ATOM 1064 O O . ILE A 1 132 ? -3.246 0.730 10.220 1.00 98.44 132 ILE A O 1
ATOM 1068 N N . GLU A 1 133 ? -1.114 0.693 9.516 1.00 98.12 133 GLU A N 1
ATOM 1069 C CA . GLU A 1 133 ? -0.517 1.085 10.797 1.00 98.12 133 GLU A CA 1
ATOM 1070 C C . GLU A 1 133 ? -1.115 2.386 11.330 1.00 98.12 133 GLU A C 1
ATOM 1072 O O . GLU A 1 133 ? -1.561 2.440 12.478 1.00 98.12 133 GLU A O 1
ATOM 1077 N N . GLU A 1 134 ? -1.200 3.409 10.483 1.00 98.25 134 GLU A N 1
ATOM 1078 C CA . GLU A 1 134 ? -1.747 4.705 10.868 1.00 98.25 134 GLU A CA 1
ATOM 1079 C C . GLU A 1 134 ? -3.260 4.645 11.133 1.00 98.25 134 GLU A C 1
ATOM 1081 O O . GLU A 1 134 ? -3.740 5.254 12.093 1.00 98.25 134 GLU A O 1
ATOM 1086 N N . LEU A 1 135 ? -4.019 3.872 10.347 1.00 98.31 135 LEU A N 1
ATOM 1087 C CA . LEU A 1 135 ? -5.449 3.655 10.587 1.00 98.31 135 LEU A CA 1
ATOM 1088 C C . LEU A 1 135 ? -5.702 2.986 11.942 1.00 98.31 135 LEU A C 1
ATOM 1090 O O . LEU A 1 135 ? -6.536 3.470 12.709 1.00 98.31 135 LEU A O 1
ATOM 1094 N N . LEU A 1 136 ? -4.965 1.918 12.262 1.00 97.94 136 LEU A N 1
ATOM 1095 C CA . LEU A 1 136 ? -5.087 1.217 13.543 1.00 97.94 136 LEU A CA 1
ATOM 1096 C C . LEU A 1 136 ? -4.681 2.118 14.710 1.00 97.94 136 LEU A C 1
ATOM 1098 O O . LEU A 1 136 ? -5.413 2.213 15.694 1.00 97.94 136 LEU A O 1
ATOM 1102 N N . ARG A 1 137 ? -3.568 2.848 14.582 1.00 98.25 137 ARG A N 1
ATOM 1103 C CA . ARG A 1 137 ? -3.108 3.800 15.601 1.00 98.25 137 ARG A CA 1
ATOM 1104 C C . ARG A 1 137 ? -4.171 4.853 15.910 1.00 98.25 137 ARG A C 1
ATOM 1106 O O . ARG A 1 137 ? -4.476 5.107 17.074 1.00 98.25 137 ARG A O 1
ATOM 1113 N N . LEU A 1 138 ? -4.748 5.470 14.878 1.00 98.00 138 LEU A N 1
ATOM 1114 C CA . LEU A 1 138 ? -5.783 6.493 15.045 1.00 98.00 138 LEU A CA 1
ATOM 1115 C C . LEU A 1 138 ? -7.094 5.908 15.577 1.00 98.00 138 LEU A C 1
ATOM 1117 O O . LEU A 1 138 ? -7.794 6.576 16.341 1.00 98.00 138 LEU A O 1
ATOM 1121 N N . TYR A 1 139 ? -7.418 4.669 15.210 1.00 97.44 139 TYR A N 1
ATOM 1122 C CA . TYR A 1 139 ? -8.594 3.973 15.719 1.00 97.44 139 TYR A CA 1
ATOM 1123 C C . TYR A 1 139 ? -8.458 3.642 17.210 1.00 97.44 139 TYR A C 1
ATOM 1125 O O . TYR A 1 139 ? -9.385 3.907 17.973 1.00 97.44 139 TYR A O 1
ATOM 1133 N N . LEU A 1 140 ? -7.286 3.183 17.659 1.00 97.00 140 LEU A N 1
ATOM 1134 C CA . LEU A 1 140 ? -6.989 2.974 19.081 1.00 97.00 140 LEU A CA 1
ATOM 1135 C C . LEU A 1 140 ? -7.100 4.275 19.883 1.00 97.00 140 LEU A C 1
ATOM 1137 O O . LEU A 1 140 ? -7.755 4.296 20.924 1.00 97.00 140 LEU A O 1
ATOM 1141 N N . VAL A 1 141 ? -6.563 5.385 19.360 1.00 96.81 141 VAL A N 1
ATOM 1142 C CA . VAL A 1 141 ? -6.730 6.720 19.969 1.00 96.81 141 VAL A CA 1
ATOM 1143 C C . VAL A 1 141 ? -8.211 7.088 20.083 1.00 96.81 141 VAL A C 1
ATOM 1145 O O . VAL A 1 141 ? -8.654 7.556 21.130 1.00 96.81 141 VAL A O 1
ATOM 1148 N N . HIS A 1 142 ? -9.000 6.844 19.034 1.00 95.75 142 HIS A N 1
ATOM 1149 C CA . HIS A 1 142 ? -10.442 7.090 19.054 1.00 95.75 142 HIS A CA 1
ATOM 1150 C C . HIS A 1 142 ? -11.175 6.227 20.096 1.00 95.75 142 HIS A C 1
ATOM 1152 O O . HIS A 1 142 ? -12.074 6.724 20.777 1.00 95.75 142 HIS A O 1
ATOM 1158 N N . LYS A 1 143 ? -10.773 4.961 20.250 1.00 95.62 143 LYS A N 1
ATOM 1159 C CA . LYS A 1 143 ? -11.319 4.018 21.239 1.00 95.62 143 LYS A CA 1
ATOM 1160 C C . LYS A 1 143 ? -10.718 4.173 22.638 1.00 95.62 143 LYS A C 1
ATOM 1162 O O . LYS A 1 143 ? -11.185 3.507 23.554 1.00 95.62 143 LYS A O 1
ATOM 1167 N N . LYS A 1 144 ? -9.751 5.082 22.816 1.00 96.69 144 LYS A N 1
ATOM 1168 C CA . LYS A 1 144 ? -9.021 5.323 24.072 1.00 96.69 144 LYS A CA 1
ATOM 1169 C C . LYS A 1 144 ? -8.312 4.069 24.604 1.00 96.69 144 LYS A C 1
ATOM 1171 O O . LYS A 1 144 ? -8.223 3.877 25.812 1.00 96.69 144 LYS A O 1
ATOM 1176 N N . VAL A 1 145 ? -7.808 3.233 23.698 1.00 97.19 145 VAL A N 1
ATOM 1177 C CA . VAL A 1 145 ? -7.011 2.047 24.032 1.00 97.19 145 VAL A CA 1
ATOM 1178 C C . VAL A 1 145 ? -5.536 2.379 23.850 1.00 97.19 145 VAL A C 1
ATOM 1180 O O . VAL A 1 145 ? -5.131 2.902 22.810 1.00 97.19 145 VAL A O 1
ATOM 1183 N N . THR A 1 146 ? -4.730 2.070 24.865 1.00 96.94 146 THR A N 1
ATOM 1184 C CA . THR A 1 146 ? -3.288 2.324 24.850 1.00 96.94 146 THR A CA 1
ATOM 1185 C C . THR A 1 146 ? -2.548 1.048 24.455 1.00 96.94 146 THR A C 1
ATOM 1187 O O . THR A 1 146 ? -2.601 0.068 25.197 1.00 96.94 146 THR A O 1
ATOM 1190 N N . PRO A 1 147 ? -1.842 1.031 23.314 1.00 97.19 147 PRO A N 1
ATOM 1191 C CA . PRO A 1 147 ? -1.018 -0.105 22.932 1.00 97.19 147 PRO A CA 1
ATOM 1192 C C . PRO A 1 147 ? 0.251 -0.172 23.788 1.00 97.19 147 PRO A C 1
ATOM 1194 O O . PRO A 1 147 ? 0.750 0.838 24.282 1.00 97.19 147 PRO A O 1
ATOM 1197 N N . THR A 1 148 ? 0.827 -1.367 23.902 1.00 96.75 148 THR A N 1
ATOM 1198 C CA . THR A 1 148 ? 2.061 -1.598 24.673 1.00 96.75 148 THR A CA 1
ATOM 1199 C C . THR A 1 148 ? 3.287 -0.890 24.091 1.00 96.75 148 THR A C 1
ATOM 1201 O O . THR A 1 148 ? 4.185 -0.498 24.833 1.00 96.75 148 THR A O 1
ATOM 1204 N N . LYS A 1 149 ? 3.350 -0.736 22.762 1.00 96.81 149 LYS A N 1
ATOM 1205 C CA . LYS A 1 149 ? 4.419 -0.034 22.037 1.00 96.81 149 LYS A CA 1
ATOM 1206 C C . LYS A 1 149 ? 3.847 0.721 20.838 1.00 96.81 149 LYS A C 1
ATOM 1208 O O . LYS A 1 149 ? 2.751 0.431 20.365 1.00 96.81 149 LYS A O 1
ATOM 1213 N N . ASN A 1 150 ? 4.634 1.657 20.311 1.00 95.88 150 ASN A N 1
ATOM 1214 C CA . ASN A 1 150 ? 4.289 2.433 19.121 1.00 95.88 150 ASN A CA 1
ATOM 1215 C C . ASN A 1 150 ? 4.787 1.755 17.839 1.00 95.88 150 ASN A C 1
ATOM 1217 O O . AS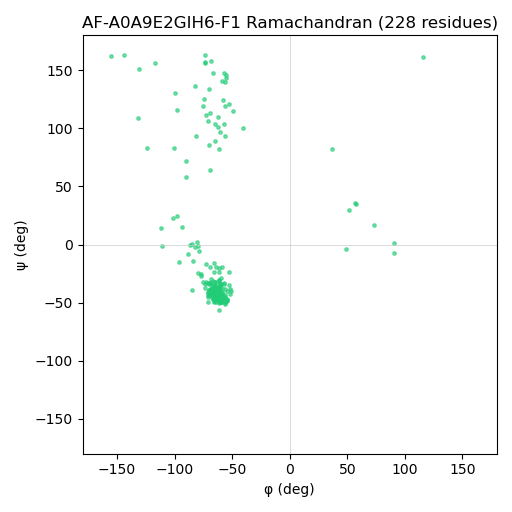N A 1 150 ? 5.767 2.196 17.246 1.00 95.88 150 ASN A O 1
ATOM 1221 N N . ASN A 1 151 ? 4.153 0.646 17.457 1.00 95.94 151 ASN A N 1
ATOM 1222 C CA . ASN A 1 151 ? 4.408 -0.039 16.190 1.00 95.94 151 ASN A CA 1
ATOM 1223 C C . ASN A 1 151 ? 3.185 -0.859 15.745 1.00 95.94 151 ASN A C 1
ATOM 1225 O O . ASN A 1 151 ? 2.322 -1.193 16.560 1.00 95.94 151 ASN A O 1
ATOM 1229 N N . LEU A 1 152 ? 3.155 -1.229 14.462 1.00 95.25 152 LEU A N 1
ATOM 1230 C CA . LEU A 1 152 ? 2.075 -2.014 13.854 1.00 95.25 152 LEU A CA 1
ATOM 1231 C C . LEU A 1 152 ? 1.723 -3.311 14.614 1.00 95.25 152 LEU A C 1
ATOM 1233 O O . LEU A 1 152 ? 0.543 -3.592 14.785 1.00 95.25 152 LEU A O 1
ATOM 1237 N N . ASP A 1 153 ? 2.706 -4.082 15.097 1.00 96.25 153 ASP A N 1
ATOM 1238 C CA . ASP A 1 153 ? 2.455 -5.333 15.844 1.00 96.25 153 ASP A CA 1
ATOM 1239 C C . ASP A 1 153 ? 1.675 -5.073 17.143 1.00 96.25 153 ASP A C 1
ATOM 1241 O O . ASP A 1 153 ? 0.659 -5.713 17.410 1.00 96.25 153 ASP A O 1
ATOM 1245 N N . SER A 1 154 ? 2.103 -4.075 17.918 1.00 97.44 154 SER A N 1
ATOM 1246 C CA . SER A 1 154 ? 1.421 -3.666 19.145 1.00 97.44 154 SER A CA 1
ATOM 1247 C C . SER A 1 154 ? 0.040 -3.062 18.885 1.00 97.44 154 SER A C 1
ATOM 1249 O O . SER A 1 154 ? -0.850 -3.236 19.714 1.00 97.44 154 SER A O 1
ATOM 1251 N N . TYR A 1 155 ? -0.173 -2.381 17.754 1.00 98.06 155 TYR A N 1
ATOM 1252 C CA . TYR A 1 155 ? -1.498 -1.866 17.392 1.00 98.06 155 TYR A CA 1
ATOM 1253 C C . TYR A 1 155 ? -2.467 -2.984 17.003 1.00 98.06 155 TYR A C 1
ATOM 1255 O O . TYR A 1 155 ? -3.621 -2.972 17.424 1.00 98.06 155 TYR A O 1
ATOM 1263 N N . ILE A 1 156 ? -1.988 -3.965 16.236 1.00 96.31 156 ILE A N 1
ATOM 1264 C CA . ILE A 1 156 ? -2.753 -5.153 15.850 1.00 96.31 156 ILE A CA 1
ATOM 1265 C C . ILE A 1 156 ? -3.192 -5.929 17.102 1.00 96.31 156 ILE A C 1
ATOM 1267 O O . ILE A 1 156 ? -4.384 -6.190 17.258 1.00 96.31 156 ILE A O 1
ATOM 1271 N N . LYS A 1 157 ? -2.262 -6.204 18.027 1.00 96.69 157 LYS A N 1
ATOM 1272 C CA . LYS A 1 157 ? -2.548 -6.903 19.294 1.00 96.69 157 LYS A CA 1
ATOM 1273 C C . LYS A 1 157 ? -3.531 -6.147 20.177 1.00 96.69 157 LYS A C 1
ATOM 1275 O O . LYS A 1 157 ? -4.500 -6.732 20.636 1.00 96.69 157 LYS A O 1
ATOM 1280 N N . ALA A 1 158 ? -3.339 -4.838 20.349 1.00 97.00 158 ALA A N 1
ATOM 1281 C CA . ALA A 1 158 ? -4.252 -4.028 21.153 1.00 97.00 158 ALA A CA 1
ATOM 1282 C C . ALA A 1 158 ? -5.686 -4.038 20.592 1.00 97.00 158 ALA A C 1
ATOM 1284 O O . ALA A 1 158 ? -6.644 -4.025 21.362 1.00 97.00 158 ALA A O 1
ATOM 1285 N N . CYS A 1 159 ? -5.854 -4.082 19.266 1.00 95.44 159 CYS A N 1
ATOM 1286 C CA . CYS A 1 159 ? -7.174 -4.226 18.653 1.00 95.44 159 CYS A CA 1
ATOM 1287 C C . CYS A 1 159 ? -7.812 -5.602 18.905 1.00 95.44 159 CYS A C 1
ATOM 1289 O O . CYS A 1 159 ? -9.027 -5.657 19.085 1.00 95.44 159 CYS A O 1
ATOM 1291 N N . ASP A 1 160 ? -7.021 -6.678 18.900 1.00 94.38 160 ASP A N 1
ATOM 1292 C CA . ASP A 1 160 ? -7.482 -8.053 19.151 1.00 94.38 160 ASP A CA 1
ATOM 1293 C C . ASP A 1 160 ? -7.865 -8.248 20.625 1.00 94.38 160 ASP A C 1
ATOM 1295 O O . ASP A 1 160 ? -8.988 -8.628 20.934 1.00 94.38 160 ASP A O 1
ATOM 1299 N N . GLU A 1 161 ? -6.984 -7.846 21.545 1.00 95.25 161 GLU A N 1
ATOM 1300 C CA . GLU A 1 161 ? -7.173 -7.947 23.002 1.00 95.25 161 GLU A CA 1
ATOM 1301 C C . GLU A 1 161 ? -8.376 -7.143 23.529 1.00 95.25 161 GLU A C 1
ATOM 1303 O O . GLU A 1 161 ? -8.855 -7.398 24.630 1.00 95.25 161 GLU A O 1
ATOM 1308 N N . ASN A 1 162 ? -8.855 -6.156 22.763 1.00 94.75 162 ASN A N 1
ATOM 1309 C CA . ASN A 1 162 ? -9.985 -5.296 23.127 1.00 94.75 162 ASN A CA 1
ATOM 1310 C C . ASN A 1 162 ? -11.227 -5.530 22.241 1.00 94.75 162 ASN A C 1
ATOM 1312 O O . ASN A 1 162 ? -12.117 -4.675 22.211 1.00 94.75 162 ASN A O 1
ATOM 1316 N N . ASP A 1 163 ? -11.280 -6.630 21.476 1.00 93.62 163 ASP A N 1
ATOM 1317 C CA . ASP A 1 163 ? -12.401 -6.992 20.586 1.00 93.62 163 ASP A CA 1
ATOM 1318 C C . ASP A 1 163 ? -12.824 -5.865 19.613 1.00 93.62 163 ASP A C 1
ATOM 1320 O O . ASP A 1 163 ? -13.992 -5.712 19.207 1.00 93.62 163 ASP A O 1
ATOM 1324 N N . LEU A 1 164 ? -11.854 -5.027 19.232 1.00 94.44 164 LEU A N 1
ATOM 1325 C CA . LEU A 1 164 ? -12.076 -3.866 18.373 1.00 94.44 164 LEU A CA 1
ATOM 1326 C C . LEU A 1 164 ? -12.164 -4.248 16.897 1.00 94.44 164 LEU A C 1
ATOM 1328 O O . LEU A 1 164 ? -12.781 -3.503 16.130 1.00 94.44 164 LEU A O 1
ATOM 1332 N N . LEU A 1 165 ? -11.564 -5.382 16.529 1.00 92.38 165 LEU A N 1
ATOM 1333 C CA . LEU A 1 165 ? -11.571 -5.978 15.196 1.00 92.38 165 LEU A CA 1
ATOM 1334 C C . LEU A 1 165 ? -11.943 -7.458 15.284 1.00 92.38 165 LEU A C 1
ATOM 1336 O O . LEU A 1 165 ? -11.652 -8.129 16.269 1.00 92.38 165 LEU A O 1
ATOM 1340 N N . LYS A 1 166 ? -12.555 -7.999 14.233 1.00 92.88 166 LYS A N 1
ATOM 1341 C CA . LYS A 1 166 ? -12.790 -9.446 14.121 1.00 92.88 166 LYS A CA 1
ATOM 1342 C C . LYS A 1 166 ? -11.463 -10.195 13.973 1.00 92.88 166 LYS A C 1
ATOM 1344 O O . LYS A 1 166 ? -10.568 -9.744 13.258 1.00 92.88 166 LYS A O 1
ATOM 1349 N N . ALA A 1 167 ? -11.397 -11.418 14.499 1.00 90.88 167 ALA A N 1
ATOM 1350 C CA . ALA A 1 167 ? -10.208 -12.275 14.418 1.00 90.88 167 ALA A CA 1
ATOM 1351 C C . ALA A 1 167 ? -9.661 -12.468 12.984 1.00 90.88 167 ALA A C 1
ATOM 1353 O O . ALA A 1 167 ? -8.451 -12.540 12.770 1.00 90.88 167 ALA A O 1
ATOM 1354 N N . ALA A 1 168 ? -10.534 -12.526 11.970 1.00 90.94 168 ALA A N 1
ATOM 1355 C CA . ALA A 1 168 ? -10.109 -12.614 10.569 1.00 90.94 168 ALA A CA 1
ATOM 1356 C C . ALA A 1 168 ? -9.371 -11.347 10.088 1.00 90.94 168 ALA A C 1
ATOM 1358 O O . ALA A 1 168 ? -8.410 -11.441 9.329 1.00 90.94 168 ALA A O 1
ATOM 1359 N N . ILE A 1 169 ? -9.788 -10.172 10.565 1.00 91.88 169 ILE A N 1
ATOM 1360 C CA . ILE A 1 169 ? -9.196 -8.871 10.231 1.00 91.88 169 ILE A CA 1
ATOM 1361 C C . ILE A 1 169 ? -7.850 -8.699 10.937 1.00 91.88 169 ILE A C 1
ATOM 1363 O O . ILE A 1 169 ? -6.900 -8.208 10.331 1.00 91.88 169 ILE A O 1
ATOM 1367 N N . HIS A 1 170 ? -7.737 -9.188 12.174 1.00 89.50 170 HIS A N 1
ATOM 1368 C CA . HIS A 1 170 ? -6.464 -9.285 12.889 1.00 89.50 170 HIS A CA 1
ATOM 1369 C C . HIS A 1 170 ? -5.426 -10.096 12.091 1.00 89.50 170 HIS A C 1
ATOM 1371 O O . HIS A 1 170 ? -4.336 -9.602 11.799 1.00 89.50 170 HIS A O 1
ATOM 1377 N N . ARG A 1 171 ? -5.793 -11.305 11.638 1.00 93.12 171 ARG A N 1
ATOM 1378 C CA . ARG A 1 171 ? -4.914 -12.155 10.808 1.00 93.12 171 ARG A CA 1
ATOM 1379 C C . ARG A 1 171 ? -4.539 -11.492 9.484 1.00 93.12 171 ARG A C 1
ATOM 1381 O O . ARG A 1 171 ? -3.409 -11.641 9.026 1.00 93.12 171 ARG A O 1
ATOM 1388 N N . LEU A 1 172 ? -5.470 -10.757 8.877 1.00 93.69 172 LEU A N 1
ATOM 1389 C CA . LEU A 1 172 ? -5.218 -10.021 7.641 1.00 93.69 172 LEU A CA 1
ATOM 1390 C C . LEU A 1 172 ? -4.175 -8.913 7.848 1.00 93.69 172 LEU A C 1
ATOM 1392 O O . LEU A 1 172 ? -3.213 -8.822 7.086 1.00 93.69 172 LEU A O 1
ATOM 1396 N N . ALA A 1 173 ? -4.328 -8.107 8.902 1.00 93.62 173 ALA A N 1
ATOM 1397 C CA . ALA A 1 173 ? -3.372 -7.058 9.241 1.00 93.62 173 ALA A CA 1
ATOM 1398 C C . ALA A 1 173 ? -1.984 -7.635 9.571 1.00 93.62 173 ALA A C 1
ATOM 1400 O O . ALA A 1 173 ? -0.971 -7.101 9.110 1.00 93.62 173 ALA A O 1
ATOM 1401 N N . ASP A 1 174 ? -1.928 -8.756 10.302 1.00 93.88 174 ASP A N 1
ATOM 1402 C CA . ASP A 1 174 ? -0.663 -9.441 10.586 1.00 93.88 174 ASP A CA 1
ATOM 1403 C C . ASP A 1 174 ? -0.000 -9.976 9.308 1.00 93.88 174 ASP A C 1
ATOM 1405 O O . ASP A 1 174 ? 1.204 -9.813 9.123 1.00 93.88 174 ASP A O 1
ATOM 1409 N N . SER A 1 175 ? -0.776 -10.525 8.369 1.00 94.06 175 SER A N 1
ATOM 1410 C CA . SER A 1 175 ? -0.250 -10.972 7.075 1.00 94.06 175 SER A CA 1
ATOM 1411 C C . SER A 1 175 ? 0.411 -9.824 6.298 1.00 94.06 175 SER A C 1
ATOM 1413 O O . SER A 1 175 ? 1.546 -9.966 5.834 1.00 94.06 175 SER A O 1
ATOM 1415 N N . VAL A 1 176 ? -0.229 -8.649 6.226 1.00 94.19 176 VAL A N 1
ATOM 1416 C CA . VAL A 1 176 ? 0.374 -7.469 5.577 1.00 94.19 176 VAL A CA 1
ATOM 1417 C C . VAL A 1 176 ? 1.629 -7.002 6.317 1.00 94.19 176 VAL A C 1
ATOM 1419 O O . VAL A 1 176 ? 2.628 -6.671 5.674 1.00 94.19 176 VAL A O 1
ATOM 1422 N N . ARG A 1 177 ? 1.634 -7.031 7.658 1.00 94.12 177 ARG A N 1
ATOM 1423 C CA . ARG A 1 177 ? 2.830 -6.737 8.467 1.00 94.12 177 ARG A CA 1
ATOM 1424 C C . ARG A 1 177 ? 3.982 -7.681 8.120 1.00 94.12 177 ARG A C 1
ATOM 1426 O O . ARG A 1 177 ? 5.114 -7.222 7.968 1.00 94.12 177 ARG A O 1
ATOM 1433 N N . GLN A 1 178 ? 3.714 -8.978 7.977 1.00 90.94 178 GLN A N 1
ATOM 1434 C CA . GLN A 1 178 ? 4.734 -9.959 7.605 1.00 90.94 178 GLN A CA 1
ATOM 1435 C C . GLN A 1 178 ? 5.325 -9.653 6.224 1.00 90.94 178 GLN A C 1
ATOM 1437 O O . GLN A 1 178 ? 6.547 -9.559 6.117 1.00 90.94 178 GLN A O 1
ATOM 1442 N N . PHE A 1 179 ? 4.489 -9.392 5.211 1.00 89.50 179 PHE A N 1
ATOM 1443 C CA . PHE A 1 179 ? 4.963 -9.029 3.868 1.00 89.50 179 PHE A CA 1
ATOM 1444 C C . PHE A 1 179 ? 5.738 -7.709 3.842 1.00 89.50 179 PHE A C 1
ATOM 1446 O O . PHE A 1 179 ? 6.769 -7.616 3.175 1.00 89.50 179 PHE A O 1
ATOM 1453 N N . ARG A 1 180 ? 5.293 -6.699 4.601 1.00 88.38 180 ARG A N 1
ATOM 1454 C CA . ARG A 1 180 ? 6.046 -5.450 4.790 1.00 88.38 180 ARG A CA 1
ATOM 1455 C C . ARG A 1 180 ? 7.416 -5.734 5.398 1.00 88.38 180 ARG A C 1
ATOM 1457 O O . ARG A 1 180 ? 8.404 -5.181 4.944 1.00 88.38 180 ARG A O 1
ATOM 1464 N N . ASN A 1 181 ? 7.509 -6.627 6.375 1.00 85.94 181 ASN A N 1
ATOM 1465 C CA . ASN A 1 181 ? 8.787 -6.952 7.002 1.00 85.94 181 ASN A CA 1
ATOM 1466 C C . ASN A 1 181 ? 9.710 -7.794 6.105 1.00 85.94 181 ASN A C 1
ATOM 1468 O O . ASN A 1 181 ? 10.906 -7.864 6.377 1.00 85.94 181 ASN A O 1
ATOM 1472 N N . THR A 1 182 ? 9.202 -8.435 5.049 1.00 80.06 182 THR A N 1
ATOM 1473 C CA . THR A 1 182 ? 10.022 -9.173 4.071 1.00 80.06 182 THR A CA 1
ATOM 1474 C C . THR A 1 182 ? 10.876 -8.244 3.205 1.00 80.06 182 THR A C 1
ATOM 1476 O O . THR A 1 182 ? 11.869 -8.690 2.645 1.00 80.06 182 THR A O 1
ATOM 1479 N N . VAL A 1 183 ? 10.544 -6.951 3.117 1.00 69.19 183 VAL A N 1
ATOM 1480 C CA . VAL A 1 183 ? 11.321 -5.986 2.318 1.00 69.19 183 VAL A CA 1
ATOM 1481 C C . VAL A 1 183 ? 12.594 -5.477 3.012 1.00 69.19 183 VAL A C 1
ATOM 1483 O O . VAL A 1 183 ? 13.320 -4.681 2.426 1.00 69.19 183 VAL A O 1
ATOM 1486 N N . HIS A 1 184 ? 12.876 -5.900 4.251 1.00 70.06 184 HIS A N 1
ATOM 1487 C CA . HIS A 1 184 ? 14.128 -5.559 4.933 1.00 70.06 184 HIS A CA 1
ATOM 1488 C C . HIS A 1 184 ? 15.321 -6.282 4.288 1.00 70.06 184 HIS A C 1
ATOM 1490 O O . HIS A 1 184 ? 15.267 -7.493 4.083 1.00 70.06 184 HIS A O 1
ATOM 1496 N N . LEU A 1 185 ? 16.410 -5.544 4.035 1.00 66.25 185 LEU A N 1
ATOM 1497 C CA . LEU A 1 185 ? 17.611 -6.014 3.322 1.00 66.25 185 LEU A CA 1
ATOM 1498 C C . LEU A 1 185 ? 18.175 -7.336 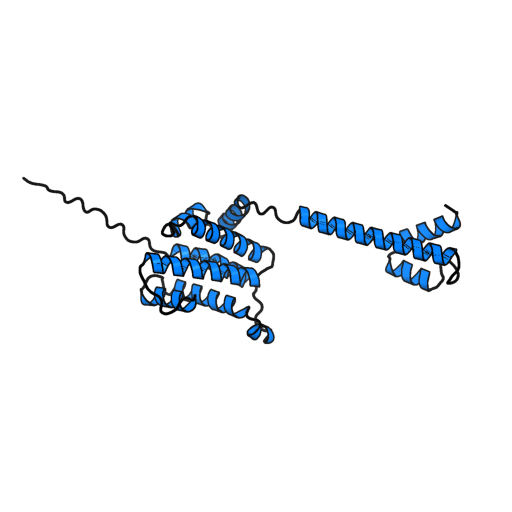3.871 1.00 66.25 185 LEU A C 1
ATOM 1500 O O . LEU A 1 185 ? 18.540 -8.218 3.102 1.00 66.25 185 LEU A O 1
ATOM 1504 N N . GLU A 1 186 ? 18.175 -7.507 5.196 1.00 64.81 186 GLU A N 1
ATOM 1505 C CA . GLU A 1 186 ? 18.651 -8.726 5.872 1.00 64.81 186 GLU A CA 1
ATOM 1506 C C . GLU A 1 186 ? 17.863 -9.988 5.489 1.00 64.81 186 GLU A C 1
ATOM 1508 O O . GLU A 1 186 ? 18.369 -11.102 5.603 1.00 64.81 186 GLU A O 1
ATOM 1513 N N . LYS A 1 187 ? 16.617 -9.828 5.034 1.00 65.00 187 LYS A N 1
ATOM 1514 C CA . LYS A 1 187 ? 15.746 -10.926 4.599 1.00 65.00 187 LYS A CA 1
ATOM 1515 C C . LYS A 1 187 ? 15.779 -11.135 3.086 1.00 65.00 187 LYS A C 1
ATOM 1517 O O . LYS A 1 187 ? 15.371 -12.197 2.615 1.00 65.00 187 LYS A O 1
ATOM 1522 N N . GLU A 1 188 ? 16.303 -10.174 2.328 1.00 63.06 188 GLU A N 1
ATOM 1523 C CA . GLU A 1 188 ? 16.365 -10.208 0.865 1.00 63.06 188 GLU A CA 1
ATOM 1524 C C . GLU A 1 188 ? 17.416 -11.202 0.341 1.00 63.06 188 GLU A C 1
ATOM 1526 O O . GLU A 1 188 ? 17.187 -11.877 -0.665 1.00 63.06 188 GLU A O 1
ATOM 1531 N N . THR A 1 189 ? 18.512 -11.399 1.080 1.00 55.59 189 THR A N 1
ATOM 1532 C CA . THR A 1 189 ? 19.598 -12.351 0.773 1.00 55.59 189 THR A CA 1
ATOM 1533 C C . THR A 1 189 ? 19.143 -13.809 0.667 1.00 55.59 189 THR A C 1
ATOM 1535 O O . THR A 1 189 ? 19.827 -14.617 0.044 1.00 55.59 189 THR A O 1
ATOM 1538 N N . THR A 1 190 ? 17.979 -14.168 1.218 1.00 58.16 190 THR A N 1
ATOM 1539 C CA . THR A 1 190 ? 17.462 -15.549 1.167 1.00 58.16 190 THR A CA 1
ATOM 1540 C C . THR A 1 190 ? 16.646 -15.880 -0.090 1.00 58.16 190 THR A C 1
ATOM 1542 O O . THR A 1 190 ? 16.235 -17.028 -0.241 1.00 58.16 190 THR A O 1
ATOM 1545 N N . SER A 1 191 ? 16.462 -14.923 -1.016 1.00 48.41 191 SER A N 1
ATOM 1546 C CA . SER A 1 191 ? 15.952 -15.041 -2.407 1.00 48.41 191 SER A CA 1
ATOM 1547 C C . SER A 1 191 ? 14.655 -15.830 -2.688 1.00 48.41 191 SER A C 1
ATOM 1549 O O . SER A 1 191 ? 14.169 -15.807 -3.816 1.00 48.41 191 SER A O 1
ATOM 1551 N N . ARG A 1 192 ? 14.018 -16.474 -1.702 1.00 56.44 192 ARG A N 1
ATOM 1552 C CA . ARG A 1 192 ? 12.787 -17.262 -1.909 1.00 56.44 192 ARG A CA 1
ATOM 1553 C C . ARG A 1 192 ? 11.498 -16.443 -1.899 1.00 56.44 192 ARG A C 1
ATOM 1555 O O . ARG A 1 192 ? 10.461 -16.957 -2.307 1.00 56.44 192 ARG A O 1
ATOM 1562 N N . HIS A 1 193 ? 11.528 -15.195 -1.433 1.00 60.34 193 HIS A N 1
ATOM 1563 C CA . HIS A 1 193 ? 10.316 -14.402 -1.224 1.00 60.34 193 HIS A CA 1
ATOM 1564 C C . HIS A 1 193 ? 10.374 -13.077 -1.986 1.00 60.34 193 HIS A C 1
ATOM 1566 O O . HIS A 1 193 ? 10.719 -12.030 -1.444 1.00 60.34 193 HIS A O 1
ATOM 1572 N N . THR A 1 194 ? 10.018 -13.120 -3.269 1.00 76.06 194 THR A N 1
ATOM 1573 C CA . THR A 1 194 ? 9.665 -11.921 -4.033 1.00 76.06 194 THR A CA 1
ATOM 1574 C C . THR A 1 194 ? 8.203 -11.561 -3.763 1.00 76.06 194 THR A C 1
ATOM 1576 O O . THR A 1 194 ? 7.325 -12.422 -3.720 1.00 76.06 194 THR A O 1
ATOM 1579 N N . ILE A 1 195 ? 7.922 -10.273 -3.550 1.00 88.31 195 ILE A N 1
ATOM 1580 C CA . ILE A 1 195 ? 6.545 -9.791 -3.410 1.00 88.31 195 ILE A CA 1
ATOM 1581 C C . ILE A 1 195 ? 5.887 -9.828 -4.791 1.00 88.31 195 ILE A C 1
ATOM 1583 O O . ILE A 1 195 ? 6.259 -9.068 -5.687 1.00 88.31 195 ILE A O 1
ATOM 1587 N N . SER A 1 196 ? 4.920 -10.727 -4.957 1.00 91.62 196 SER A N 1
ATOM 1588 C CA . SER A 1 196 ? 4.161 -10.879 -6.198 1.00 91.62 196 SER A CA 1
ATOM 1589 C C . SER A 1 196 ? 3.158 -9.738 -6.405 1.00 91.62 196 SER A C 1
ATOM 1591 O O . SER A 1 196 ? 2.762 -9.055 -5.453 1.00 91.62 196 SER A O 1
ATOM 1593 N N . LYS A 1 197 ? 2.667 -9.585 -7.642 1.00 93.69 197 LYS A N 1
ATOM 1594 C CA . LYS A 1 197 ? 1.559 -8.671 -7.959 1.00 93.69 197 LYS A CA 1
ATOM 1595 C C . LYS A 1 197 ? 0.333 -8.942 -7.085 1.00 93.69 197 LYS A C 1
ATOM 1597 O O . LYS A 1 197 ? -0.210 -8.014 -6.498 1.00 93.69 197 LYS A O 1
ATOM 1602 N N . SER A 1 198 ? -0.072 -10.207 -6.953 1.00 94.44 198 SER A N 1
ATOM 1603 C CA . SER A 1 198 ? -1.225 -10.603 -6.135 1.00 94.44 198 SER A CA 1
ATOM 1604 C C . SER A 1 198 ? -1.043 -10.252 -4.661 1.00 94.44 198 SER A C 1
ATOM 1606 O O . SER A 1 198 ? -1.996 -9.825 -4.019 1.00 94.44 198 SER A O 1
ATOM 1608 N N . THR A 1 199 ? 0.178 -10.363 -4.128 1.00 94.94 199 THR A N 1
ATOM 1609 C CA . THR A 1 199 ? 0.482 -9.949 -2.750 1.00 94.94 199 THR A CA 1
ATOM 1610 C C . THR A 1 199 ? 0.308 -8.440 -2.571 1.00 94.94 199 THR A C 1
ATOM 1612 O O . THR A 1 199 ? -0.306 -8.013 -1.598 1.00 94.94 199 THR A O 1
ATOM 1615 N N . ALA A 1 200 ? 0.808 -7.630 -3.509 1.00 95.94 200 ALA A N 1
ATOM 1616 C CA . ALA A 1 200 ? 0.659 -6.175 -3.448 1.00 95.94 200 ALA A CA 1
ATOM 1617 C C . ALA A 1 200 ? -0.807 -5.731 -3.559 1.00 95.94 200 ALA A C 1
ATOM 1619 O O . ALA A 1 200 ? -1.273 -4.948 -2.734 1.00 95.94 200 ALA A O 1
ATOM 1620 N N . ILE A 1 201 ? -1.552 -6.293 -4.513 1.00 97.44 201 ILE A N 1
ATOM 1621 C CA . ILE A 1 201 ? -2.995 -6.055 -4.665 1.00 97.44 201 ILE A CA 1
ATOM 1622 C C . ILE A 1 201 ? -3.751 -6.470 -3.395 1.00 97.44 201 ILE A C 1
ATOM 1624 O O . ILE A 1 201 ? -4.559 -5.705 -2.875 1.00 97.44 201 ILE A O 1
ATOM 1628 N N . GLY A 1 202 ? -3.429 -7.636 -2.825 1.00 97.38 202 GLY A N 1
ATOM 1629 C CA . GLY A 1 202 ? -4.014 -8.105 -1.567 1.00 97.38 202 GLY A CA 1
ATOM 1630 C C . GLY A 1 202 ? -3.717 -7.188 -0.375 1.00 97.38 202 GLY A C 1
ATOM 1631 O O . GLY A 1 202 ? -4.598 -6.948 0.453 1.00 97.38 202 GLY A O 1
ATOM 1632 N N . ALA A 1 203 ? -2.512 -6.617 -0.294 1.00 97.62 203 ALA A N 1
ATOM 1633 C CA . ALA A 1 203 ? -2.164 -5.647 0.744 1.00 97.62 203 ALA A CA 1
ATOM 1634 C C . ALA A 1 203 ? -2.980 -4.349 0.615 1.00 97.62 203 ALA A C 1
ATOM 1636 O O . ALA A 1 203 ? -3.470 -3.837 1.622 1.00 97.62 203 ALA A O 1
ATOM 1637 N N . VAL A 1 204 ? -3.195 -3.853 -0.608 1.00 98.25 204 VAL A N 1
ATOM 1638 C CA . VAL A 1 204 ? -4.072 -2.696 -0.867 1.00 98.25 204 VAL A CA 1
ATOM 1639 C C . VAL A 1 204 ? -5.525 -3.027 -0.510 1.00 98.25 204 VAL A C 1
ATOM 1641 O O . VAL A 1 204 ? -6.153 -2.285 0.244 1.00 98.25 204 VAL A O 1
ATOM 1644 N N . ALA A 1 205 ? -6.037 -4.182 -0.946 1.00 98.06 205 ALA A N 1
ATOM 1645 C CA . ALA A 1 205 ? -7.384 -4.658 -0.615 1.00 98.06 205 ALA A CA 1
ATOM 1646 C C . ALA A 1 205 ? -7.623 -4.768 0.906 1.00 98.06 205 ALA A C 1
ATOM 1648 O O . ALA A 1 205 ? -8.724 -4.521 1.415 1.00 98.06 205 ALA A O 1
ATOM 1649 N N . SER A 1 206 ? -6.570 -5.107 1.654 1.00 98.31 206 SER A N 1
ATOM 1650 C CA . SER A 1 206 ? -6.619 -5.228 3.112 1.00 98.31 206 SER A CA 1
ATOM 1651 C C . SER A 1 206 ? -6.910 -3.898 3.804 1.00 98.31 206 SER A C 1
ATOM 1653 O O . SER A 1 206 ? -7.616 -3.900 4.810 1.00 98.31 206 SER A O 1
ATOM 1655 N N . ILE A 1 207 ? -6.459 -2.762 3.252 1.00 98.50 207 ILE A N 1
ATOM 1656 C CA . ILE A 1 207 ? -6.765 -1.420 3.785 1.00 98.50 207 ILE A CA 1
ATOM 1657 C C . ILE A 1 207 ? -8.280 -1.231 3.881 1.00 98.50 207 ILE A C 1
ATOM 1659 O O . ILE A 1 207 ? -8.809 -0.830 4.919 1.00 98.50 207 ILE A O 1
ATOM 1663 N N . PHE A 1 208 ? -8.985 -1.556 2.801 1.00 97.81 208 PHE A N 1
ATOM 1664 C CA . PHE A 1 208 ? -10.431 -1.417 2.721 1.00 97.81 208 PHE A CA 1
ATOM 1665 C C . PHE A 1 208 ? -11.166 -2.391 3.639 1.00 97.81 208 PHE A C 1
ATOM 1667 O O . PHE A 1 208 ? -12.113 -2.012 4.329 1.00 97.81 208 PHE A O 1
ATOM 1674 N N . THR A 1 209 ? -10.707 -3.641 3.663 1.00 96.88 209 THR A N 1
ATOM 1675 C CA . THR A 1 209 ? -11.293 -4.706 4.483 1.00 96.88 209 THR A CA 1
ATOM 1676 C C . THR A 1 209 ? -11.184 -4.378 5.972 1.00 96.88 209 THR A C 1
ATOM 1678 O O . THR A 1 209 ? -12.168 -4.498 6.700 1.00 96.88 209 THR A O 1
ATOM 1681 N N . ILE A 1 210 ? -10.026 -3.876 6.410 1.00 96.31 210 ILE A N 1
ATOM 1682 C CA . ILE A 1 210 ? -9.800 -3.414 7.785 1.00 96.31 210 ILE A CA 1
ATOM 1683 C C . ILE A 1 210 ? -10.663 -2.186 8.087 1.00 96.31 210 ILE A C 1
ATOM 1685 O O . ILE A 1 210 ? -11.354 -2.162 9.103 1.00 96.31 210 ILE A O 1
ATOM 1689 N N . ALA A 1 211 ? -10.686 -1.191 7.193 1.00 96.69 211 ALA A N 1
ATOM 1690 C CA . ALA A 1 211 ? -11.479 0.019 7.399 1.00 96.69 211 ALA A CA 1
ATOM 1691 C C . ALA A 1 211 ? -12.984 -0.266 7.526 1.00 96.69 211 ALA A C 1
ATOM 1693 O O . ALA A 1 211 ? -13.678 0.400 8.291 1.00 96.69 211 ALA A O 1
ATOM 1694 N N . ASN A 1 21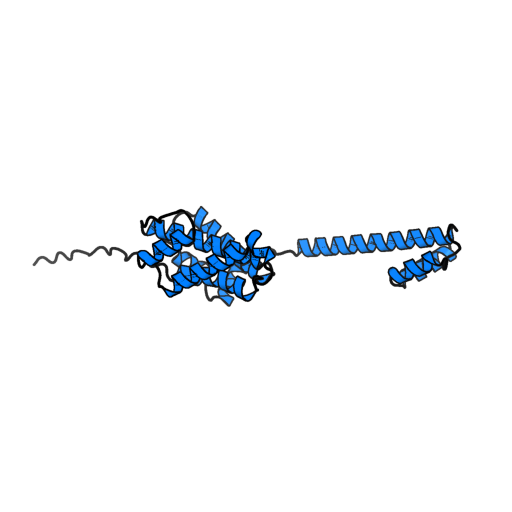2 ? -13.495 -1.269 6.810 1.00 94.88 212 ASN A N 1
ATOM 1695 C CA . ASN A 1 212 ? -14.890 -1.691 6.908 1.00 94.88 212 ASN A CA 1
ATOM 1696 C C . ASN A 1 212 ? -15.258 -2.290 8.272 1.00 94.88 212 ASN A C 1
ATOM 1698 O O . ASN A 1 212 ? -16.435 -2.264 8.630 1.00 94.88 212 ASN A O 1
ATOM 1702 N N . ASP A 1 213 ? -14.287 -2.811 9.022 1.00 94.06 213 ASP A N 1
ATOM 1703 C CA . ASP A 1 213 ? -14.525 -3.409 10.337 1.00 94.06 213 ASP A CA 1
ATOM 1704 C C . ASP A 1 213 ? -14.456 -2.393 11.486 1.00 94.06 213 ASP A C 1
ATOM 1706 O O . ASP A 1 213 ? -14.839 -2.705 12.614 1.00 94.06 213 ASP A O 1
ATOM 1710 N N . PHE A 1 214 ? -14.034 -1.152 11.214 1.00 94.62 214 PHE A N 1
ATOM 1711 C CA . PHE A 1 214 ? -14.080 -0.085 12.206 1.00 94.62 214 PHE A CA 1
ATOM 1712 C C . PHE A 1 214 ? -15.527 0.199 12.613 1.00 94.62 214 PHE A C 1
ATOM 1714 O O . PHE A 1 214 ? -16.332 0.747 11.857 1.00 94.62 214 PHE A O 1
ATOM 1721 N N . LYS A 1 215 ? -15.855 -0.176 13.851 1.00 81.88 215 LYS A N 1
ATOM 1722 C CA . LYS A 1 215 ? -17.158 0.076 14.456 1.00 81.88 215 LYS A CA 1
ATOM 1723 C C . LYS A 1 215 ? -17.241 1.551 14.827 1.00 81.88 215 LYS A C 1
ATOM 1725 O O . LYS A 1 215 ? -16.427 2.045 15.619 1.00 81.88 215 LYS A O 1
ATOM 1730 N N . GLU A 1 216 ? -18.265 2.243 14.342 1.00 62.91 216 GLU A N 1
ATOM 1731 C CA . GLU A 1 216 ? -18.664 3.502 14.967 1.00 62.91 216 GLU A CA 1
ATOM 1732 C C . GLU A 1 216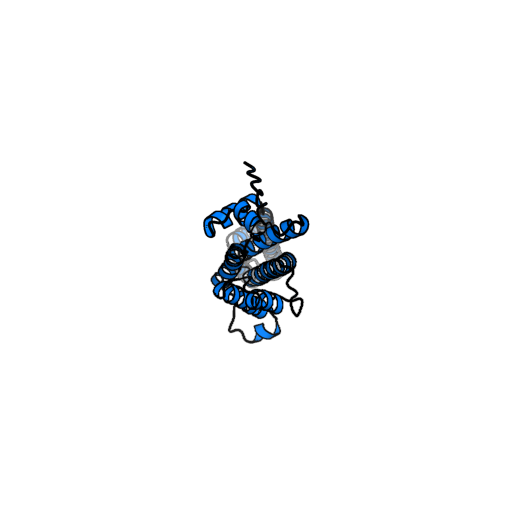 ? -19.025 3.213 16.432 1.00 62.91 216 GLU A C 1
ATOM 1734 O O . GLU A 1 216 ? -19.560 2.150 16.759 1.00 62.91 216 GLU A O 1
ATOM 1739 N N . ALA A 1 217 ? -18.654 4.110 17.351 1.00 50.41 217 ALA A N 1
ATOM 1740 C CA . ALA A 1 217 ? -19.202 4.019 18.700 1.00 50.41 217 ALA A CA 1
ATOM 1741 C C . ALA A 1 217 ? -20.735 4.044 18.577 1.00 50.41 217 ALA A C 1
ATOM 1743 O O . ALA A 1 217 ? -21.235 4.813 17.748 1.00 50.41 217 ALA A O 1
ATOM 1744 N N . PRO A 1 218 ? -21.490 3.243 19.354 1.00 44.84 218 PRO A N 1
ATOM 1745 C CA . PRO A 1 218 ? -22.920 3.469 19.436 1.00 44.84 218 PRO A CA 1
ATOM 1746 C C . PRO A 1 218 ? -23.092 4.940 19.799 1.00 44.84 218 PRO A C 1
ATOM 1748 O O . PRO A 1 218 ? -22.536 5.403 20.800 1.00 44.84 218 PRO A O 1
ATOM 1751 N N . ASN A 1 219 ? -23.782 5.693 18.938 1.00 41.94 219 ASN A N 1
ATOM 1752 C CA . ASN A 1 219 ? -24.275 7.002 19.319 1.00 41.94 219 ASN A CA 1
ATOM 1753 C C . ASN A 1 219 ? -24.969 6.768 20.657 1.00 41.94 219 ASN A C 1
ATOM 1755 O O . ASN A 1 219 ? -25.922 5.989 20.713 1.00 41.94 219 ASN A O 1
ATOM 1759 N N . LEU A 1 220 ? -24.445 7.362 21.733 1.00 40.84 220 LEU A N 1
ATOM 1760 C CA . LEU A 1 220 ? -25.175 7.515 22.982 1.00 40.84 220 LEU A CA 1
ATOM 1761 C C . LEU A 1 220 ? -26.380 8.373 22.613 1.00 40.84 220 LEU A C 1
ATOM 1763 O O . LEU A 1 220 ? -26.339 9.601 22.661 1.00 40.84 220 LEU A O 1
ATOM 1767 N N . GLY A 1 221 ? -27.401 7.703 22.082 1.00 39.41 221 GLY A N 1
ATOM 1768 C CA . GLY A 1 221 ? -28.663 8.291 21.733 1.00 39.41 221 GLY A CA 1
ATOM 1769 C C . GLY A 1 221 ? -29.153 8.929 23.006 1.00 39.41 221 GLY A C 1
ATOM 1770 O O . GLY A 1 221 ? -29.302 8.249 24.020 1.00 39.41 221 GLY A O 1
ATOM 1771 N N . PHE A 1 222 ? -29.339 10.243 22.948 1.00 43.91 222 PHE A N 1
ATOM 1772 C CA . PHE A 1 222 ? -30.208 10.964 23.853 1.00 43.91 222 PHE A CA 1
ATOM 1773 C C . PHE A 1 222 ? -31.461 10.105 24.055 1.00 43.91 222 PHE A C 1
ATOM 1775 O O . PHE A 1 222 ? -32.338 10.060 23.189 1.00 43.91 222 PHE A O 1
ATOM 1782 N N . GLN A 1 223 ? -31.533 9.386 25.177 1.00 41.19 223 GLN A N 1
ATOM 1783 C CA . GLN A 1 223 ? -32.796 8.885 25.672 1.00 41.19 223 GLN A CA 1
ATOM 1784 C C . GLN A 1 223 ? -33.598 10.148 25.952 1.00 41.19 223 GLN A C 1
ATOM 1786 O O . GLN A 1 223 ? -33.346 10.861 26.923 1.00 41.19 223 GLN A O 1
ATOM 1791 N N . ARG A 1 224 ? -34.515 10.489 25.040 1.00 42.22 224 ARG A N 1
ATOM 1792 C CA . ARG A 1 224 ? -35.603 11.403 25.363 1.00 42.22 224 ARG A CA 1
ATOM 1793 C C . ARG A 1 224 ? -36.314 10.762 26.543 1.00 42.22 224 ARG A C 1
ATOM 1795 O O . ARG A 1 224 ? -37.030 9.780 26.374 1.00 42.22 224 ARG A O 1
ATOM 1802 N N . ILE A 1 225 ? -36.063 11.305 27.727 1.00 47.44 225 ILE A N 1
ATOM 1803 C CA . ILE A 1 225 ? -36.870 11.068 28.910 1.00 47.44 225 ILE A CA 1
ATOM 1804 C C . ILE A 1 225 ? -38.254 11.580 28.523 1.00 47.44 225 ILE A C 1
ATOM 1806 O O . ILE A 1 225 ? -38.503 12.785 28.499 1.00 47.44 225 ILE A O 1
ATOM 1810 N N . ALA A 1 226 ? -39.125 10.669 28.099 1.00 44.59 226 ALA A N 1
ATOM 1811 C CA . ALA A 1 226 ? -40.534 10.953 27.940 1.00 44.59 226 ALA A CA 1
ATOM 1812 C C . ALA A 1 226 ? -41.100 11.121 29.353 1.00 44.59 226 ALA A C 1
ATOM 1814 O O . ALA A 1 226 ? -41.563 10.170 29.976 1.00 44.59 226 ALA A O 1
ATOM 1815 N N . GLY A 1 227 ? -40.995 12.343 29.876 1.00 49.09 227 GLY A N 1
ATOM 1816 C CA . GLY A 1 227 ? -41.807 12.806 30.987 1.00 49.09 227 GLY A CA 1
ATOM 1817 C C . GLY A 1 227 ? -43.258 12.850 30.527 1.00 49.09 227 GLY A C 1
ATOM 1818 O O . GLY A 1 227 ? -43.711 13.850 29.979 1.00 49.09 227 GLY A O 1
ATOM 1819 N N . GLY A 1 228 ? -43.960 11.735 30.699 1.00 45.34 228 GLY A N 1
ATOM 1820 C CA . GLY A 1 228 ? -45.408 11.648 30.598 1.00 45.34 228 GLY A CA 1
ATOM 1821 C C . GLY A 1 228 ? -45.999 11.652 31.997 1.00 45.34 228 GLY A C 1
ATOM 1822 O O . GLY A 1 228 ? -46.266 10.596 32.556 1.00 45.34 228 GLY A O 1
ATOM 1823 N N . SER A 1 229 ? -46.168 12.842 32.569 1.00 50.19 229 SER A N 1
ATOM 1824 C CA . SER A 1 229 ? -47.099 13.051 33.673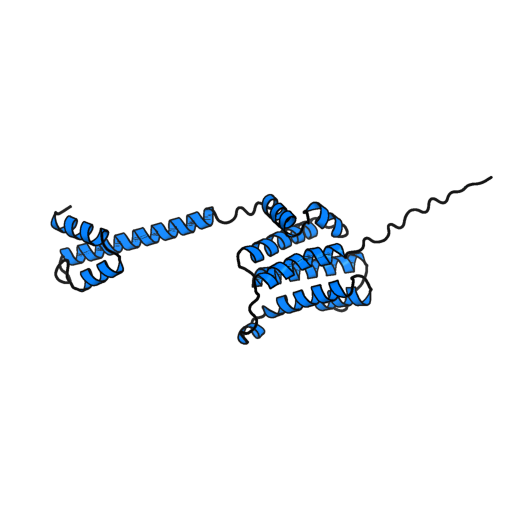 1.00 50.19 229 SER A CA 1
ATOM 1825 C C . SER A 1 229 ? -48.519 13.063 33.113 1.00 50.19 229 SER A C 1
ATOM 1827 O O . SER A 1 229 ? -48.834 13.939 32.304 1.00 50.19 229 SER A O 1
ATOM 1829 N N . ARG A 1 230 ? -49.357 12.126 33.558 1.00 54.47 230 ARG A N 1
ATOM 1830 C CA . ARG A 1 230 ? -50.721 12.338 34.073 1.00 54.47 230 ARG A CA 1
ATOM 1831 C C . ARG A 1 230 ? -51.325 11.005 34.485 1.00 54.47 230 ARG A C 1
ATOM 1833 O O . ARG A 1 230 ? -51.228 10.056 33.681 1.00 54.47 230 ARG A O 1
#

Mean predicted aligned error: 13.96 Å

Radius of gyration: 30.7 Å; Cα contacts (8 Å, |Δi|>4): 208; chains: 1; bounding box: 94×34×89 Å

pLDDT: mean 87.11, std 16.31, range [39.41, 98.5]

Nearest PDB structures (foldseek):
  1ufb-assembly1_A  TM=7.623E-01  e=1.764E-01  Thermus thermophilus
  1o3u-assembly1_A-2  TM=7.216E-01  e=2.385E-01  Thermotoga maritima
  7qhm-assembly1_S  TM=3.258E-01  e=1.025E+00  Corynebacterium glutamicum ATCC 13032
  9dm1-assembly1_S  TM=2.081E-01  e=4.190E+00  Mycolicibacterium smegmatis MC2 155
  8hcr-assembly1_S  TM=1.966E-01  e=8.056E+00  Mycobacterium tuberculosis variant bovis BCG